Protein AF-A0A7X7N1I0-F1 (afdb_monomer_lite)

Radius of gyration: 21.37 Å; chains: 1; bounding box: 53×42×64 Å

pLDDT: mean 84.18, std 12.72, range [39.12, 98.25]

Secondary structure (DSSP, 8-state):
-HHHHHHTPPPTTPBPTTSSB--TT--HHHHHHHHHHHHHH-TT-EEEEEE----SSEEEEEEEEEEETTEEEEE--GGG--HHHHHHHHHHHHHHHT--TTSEE---S-TTTSTT---SSB-THHHHHHHHHHHHHHHHHHHHHHSSSGGGTT-EEEEEEEEE--TTS----S-EEEEEEEE-TTSSEEEEEEEEEEES-S-HHHHHHHHHHHHHHHHHHHHT-TT--SPPPPPPEEEEEEEE----HHHHHHSGGGGB---SSGGGHHHHHHHHHHHHHHHS----SSS-TTSPP-

Sequence (298 aa):
PWWLRYQNILYPGDALPIGGLAGADLAPAQCLLAVKPFYDAHPGAGIACAAENRLAGESQGLVRITVENGRALVYAPIGCQSPDLALALRQMVCQVAGLPPVEVSAPPRDTALANGLEVQSAGGTIPALAAARRAAQALAEALKEKGSLAALQGREFLGSYTCRAERGGSSFTGGFAAHCMALDDQGRVAKVAAAHDFGRLINPLYGEVRVLESVAQGLALAAGLAGATGQPAPFPETEIYPVSNQLPEALLQALPAAGVRGVGQIAALPGLGALQGAYLKRDGRLCLSLPFTGRPAP

Structure (mmCIF, N/CA/C/O backbone):
data_AF-A0A7X7N1I0-F1
#
_entry.id   AF-A0A7X7N1I0-F1
#
loop_
_atom_site.group_PDB
_atom_site.id
_atom_site.type_symbol
_atom_site.label_atom_id
_atom_site.label_alt_id
_atom_site.label_comp_id
_atom_site.label_asym_id
_atom_site.label_entity_id
_atom_site.label_seq_id
_atom_site.pdbx_PDB_ins_code
_atom_site.Cartn_x
_atom_site.Cartn_y
_atom_site.Cartn_z
_atom_site.occupancy
_atom_site.B_iso_or_equiv
_atom_site.auth_seq_id
_atom_site.auth_comp_id
_atom_site.auth_asym_id
_atom_site.auth_atom_id
_atom_site.pdbx_PDB_model_num
ATOM 1 N N . PRO A 1 1 ? -20.859 5.805 14.680 1.00 90.94 1 PRO A N 1
ATOM 2 C CA . PRO A 1 1 ? -19.396 5.998 14.465 1.00 90.94 1 PRO A CA 1
ATOM 3 C C . PRO A 1 1 ? -18.954 5.907 12.997 1.00 90.94 1 PRO A C 1
ATOM 5 O O . PRO A 1 1 ? -18.239 6.798 12.547 1.00 90.94 1 PRO A O 1
ATOM 8 N N . TRP A 1 2 ? -19.389 4.870 12.265 1.00 95.50 2 TRP A N 1
ATOM 9 C CA . TRP A 1 2 ? -19.124 4.735 10.825 1.00 95.50 2 TRP A CA 1
ATOM 10 C C . TRP A 1 2 ? -19.706 5.901 10.015 1.00 95.50 2 TRP A C 1
ATOM 12 O O . TRP A 1 2 ? -18.961 6.610 9.350 1.00 95.50 2 TRP A O 1
ATOM 22 N N . TRP A 1 3 ? -21.009 6.176 10.172 1.00 94.44 3 TRP A N 1
ATOM 23 C CA . TRP A 1 3 ? -21.708 7.245 9.440 1.00 94.44 3 TRP A CA 1
ATOM 24 C C . TRP A 1 3 ? -21.035 8.612 9.582 1.00 94.44 3 TRP A C 1
ATOM 26 O O . TRP A 1 3 ? -20.833 9.302 8.593 1.00 94.44 3 TRP A O 1
ATOM 36 N N . LEU A 1 4 ? -20.605 8.967 10.798 1.00 95.19 4 LEU A N 1
ATOM 37 C CA . LEU A 1 4 ? -19.903 10.226 11.048 1.00 95.19 4 LEU A CA 1
ATOM 38 C C . LEU A 1 4 ? -18.607 10.336 10.230 1.00 95.19 4 LEU A C 1
ATOM 40 O O . LEU A 1 4 ? -18.321 11.398 9.697 1.00 95.19 4 LEU A O 1
ATOM 44 N N . ARG A 1 5 ? -17.840 9.245 10.103 1.00 94.38 5 ARG A N 1
ATOM 45 C CA . ARG A 1 5 ? -16.622 9.221 9.275 1.00 94.38 5 ARG A CA 1
ATOM 46 C C . ARG A 1 5 ? -16.973 9.344 7.799 1.00 94.38 5 ARG A C 1
ATOM 48 O O . ARG A 1 5 ? -16.349 10.132 7.109 1.00 94.38 5 ARG A O 1
ATOM 55 N N . TYR A 1 6 ? -18.000 8.622 7.351 1.00 94.06 6 TYR A N 1
ATOM 56 C CA . TYR A 1 6 ? -18.454 8.650 5.960 1.00 94.06 6 TYR A CA 1
ATOM 57 C C . TYR A 1 6 ? -18.951 10.036 5.524 1.00 94.06 6 TYR A C 1
ATOM 59 O O . TYR A 1 6 ? -18.678 10.467 4.414 1.00 94.06 6 TYR A O 1
ATOM 67 N N . GLN A 1 7 ? -19.631 10.764 6.411 1.00 93.31 7 GLN A N 1
ATOM 68 C CA . GLN A 1 7 ? -20.082 12.134 6.145 1.00 93.31 7 GLN A CA 1
ATOM 69 C C . GLN A 1 7 ? -18.944 13.163 6.087 1.00 93.31 7 GLN A C 1
ATOM 71 O O . GLN A 1 7 ? -19.137 14.233 5.526 1.00 93.31 7 GLN A O 1
ATOM 76 N N . ASN A 1 8 ? -17.779 12.852 6.662 1.00 91.12 8 ASN A N 1
ATOM 77 C CA . ASN A 1 8 ? -16.638 13.767 6.781 1.00 91.12 8 ASN A CA 1
ATOM 78 C C . ASN A 1 8 ? -15.407 13.269 6.002 1.00 91.12 8 ASN A C 1
ATOM 80 O O . ASN A 1 8 ? -14.273 13.574 6.371 1.00 91.12 8 ASN A O 1
ATOM 84 N N . ILE A 1 9 ? -15.604 12.449 4.967 1.00 88.00 9 ILE A N 1
ATOM 85 C CA . ILE A 1 9 ? -14.502 12.046 4.090 1.00 88.00 9 ILE A CA 1
ATOM 86 C C . ILE A 1 9 ? -14.030 13.209 3.219 1.00 88.00 9 ILE A C 1
ATOM 88 O O . ILE A 1 9 ? -14.788 14.132 2.940 1.00 88.00 9 ILE A O 1
ATOM 92 N N . LEU A 1 10 ? -12.790 13.096 2.744 1.00 83.00 10 LEU A N 1
ATOM 93 C CA . LEU A 1 10 ? -12.259 13.949 1.687 1.00 83.00 10 LEU A CA 1
ATOM 94 C C . LEU A 1 10 ? -12.867 13.547 0.337 1.00 83.00 10 LEU A C 1
ATOM 96 O O . LEU A 1 10 ? -12.817 12.373 -0.043 1.00 83.00 10 LEU A O 1
ATOM 100 N N . TYR A 1 11 ? -13.378 14.528 -0.394 1.00 83.38 11 TYR A N 1
ATOM 101 C CA . TYR A 1 11 ? -13.784 14.425 -1.789 1.00 83.38 11 TYR A CA 1
ATOM 102 C C . TYR A 1 11 ? -12.732 15.049 -2.711 1.00 83.38 11 TYR A C 1
ATOM 104 O O . TYR A 1 11 ? -11.965 15.917 -2.289 1.00 83.38 11 TYR A O 1
ATOM 112 N N . PRO A 1 12 ? -12.674 14.635 -3.988 1.00 81.31 12 PRO A N 1
ATOM 113 C CA . PRO A 1 12 ? -11.808 15.278 -4.967 1.00 81.31 12 PRO A CA 1
ATOM 114 C C . PRO A 1 12 ? -12.047 16.792 -5.019 1.00 81.31 12 PRO A C 1
ATOM 116 O O . PRO A 1 12 ? -13.182 17.239 -5.167 1.00 81.31 12 PRO A O 1
ATOM 119 N N . GLY A 1 13 ? -10.972 17.572 -4.919 1.00 79.50 13 GLY A N 1
ATOM 120 C CA . GLY A 1 13 ? -11.025 19.034 -4.861 1.00 79.50 13 GLY A CA 1
ATOM 121 C C . GLY A 1 13 ? -11.111 19.623 -3.450 1.00 79.50 13 GLY A C 1
ATOM 122 O O . GLY A 1 13 ? -10.952 20.834 -3.315 1.00 79.50 13 GLY A O 1
ATOM 123 N N . ASP A 1 14 ? -11.289 18.811 -2.404 1.00 84.31 14 ASP A N 1
ATOM 124 C CA . ASP A 1 14 ? -11.270 19.309 -1.026 1.00 84.31 14 ASP A CA 1
ATOM 125 C C . ASP A 1 14 ? -9.879 19.810 -0.630 1.00 84.31 14 ASP A C 1
ATOM 127 O O . ASP A 1 14 ? -8.854 19.207 -0.962 1.00 84.31 14 ASP A O 1
ATOM 131 N N . ALA A 1 15 ? -9.839 20.911 0.122 1.00 80.62 15 ALA A N 1
ATOM 132 C CA . ALA A 1 15 ? -8.596 21.472 0.634 1.00 80.62 15 ALA A CA 1
ATOM 133 C C . ALA A 1 15 ? -7.992 20.576 1.724 1.00 80.62 15 ALA A C 1
ATOM 135 O O . ALA A 1 15 ? -8.664 20.177 2.677 1.00 80.62 15 ALA A O 1
ATOM 136 N N . LEU A 1 16 ? -6.693 20.298 1.614 1.00 75.75 16 LEU A N 1
ATOM 137 C CA . LEU A 1 16 ? -5.973 19.509 2.611 1.00 75.75 16 LEU A CA 1
ATOM 138 C C . LEU A 1 16 ? -5.448 20.402 3.753 1.00 75.75 16 LEU A C 1
ATOM 140 O O . LEU A 1 16 ? -5.043 21.540 3.498 1.00 75.75 16 LEU A O 1
ATOM 144 N N . PRO A 1 17 ? -5.342 19.887 4.997 1.00 70.12 17 PRO A N 1
ATOM 145 C CA . PRO A 1 17 ? -4.885 20.667 6.158 1.00 70.12 17 PRO A CA 1
ATOM 146 C C . PRO A 1 17 ? -3.489 21.295 6.029 1.00 70.12 17 PRO A C 1
ATOM 148 O O . PRO A 1 17 ? -3.171 22.235 6.749 1.00 70.12 17 PRO A O 1
ATOM 151 N N . ILE A 1 18 ? -2.647 20.778 5.130 1.00 63.50 18 ILE A N 1
ATOM 152 C CA . ILE A 1 18 ? -1.275 21.259 4.895 1.00 63.50 18 ILE A CA 1
ATOM 153 C C . ILE A 1 18 ? -1.129 22.047 3.581 1.00 63.50 18 ILE A C 1
ATOM 155 O O . ILE A 1 18 ? -0.013 22.358 3.167 1.00 63.50 18 ILE A O 1
ATOM 159 N N . GLY A 1 19 ? -2.248 22.361 2.921 1.00 66.31 19 GLY A N 1
ATOM 160 C CA . GLY A 1 19 ? -2.288 22.925 1.574 1.00 66.31 19 GLY A CA 1
ATOM 161 C C . GLY A 1 19 ? -2.389 21.862 0.475 1.00 66.31 19 GLY A C 1
ATOM 162 O O . GLY A 1 19 ? -2.130 20.681 0.699 1.00 66.31 19 GLY A O 1
ATOM 163 N N . GLY A 1 20 ? -2.790 22.300 -0.721 1.00 72.56 20 GLY A N 1
ATOM 164 C CA . GLY A 1 20 ? -3.112 21.413 -1.842 1.00 72.56 20 GLY A CA 1
ATOM 165 C C . GLY A 1 20 ? -4.559 20.915 -1.813 1.00 72.56 20 GLY A C 1
ATOM 166 O O . GLY A 1 20 ? -5.318 21.226 -0.892 1.00 72.56 20 GLY A O 1
ATOM 167 N N . LEU A 1 21 ? -4.933 20.159 -2.846 1.00 76.75 21 LEU A N 1
ATOM 168 C CA . LEU A 1 21 ? -6.277 19.603 -3.018 1.00 76.75 21 LEU A CA 1
ATOM 169 C C . LEU A 1 21 ? -6.241 18.071 -3.032 1.00 76.75 21 LEU A C 1
ATOM 171 O O . LEU A 1 21 ? -5.283 17.461 -3.517 1.00 76.75 21 LEU A O 1
ATOM 175 N N . ALA A 1 22 ? -7.299 17.451 -2.524 1.00 78.06 22 ALA A N 1
ATOM 176 C CA . ALA A 1 22 ? -7.550 16.025 -2.653 1.00 78.06 22 ALA A CA 1
ATOM 177 C C . ALA A 1 22 ? -7.693 15.641 -4.138 1.00 78.06 22 ALA A C 1
ATOM 179 O O . ALA A 1 22 ? -8.462 16.250 -4.882 1.00 78.06 22 ALA A O 1
ATOM 180 N N . GLY A 1 23 ? -6.929 14.643 -4.585 1.00 76.25 23 GLY A N 1
ATOM 181 C CA . GLY A 1 23 ? -6.974 14.160 -5.964 1.00 76.25 23 GLY A CA 1
ATOM 182 C C . GLY A 1 23 ? -8.192 13.273 -6.244 1.00 76.25 23 GLY A C 1
ATOM 183 O O . GLY A 1 23 ? -8.749 12.652 -5.340 1.00 76.25 23 GLY A O 1
ATOM 184 N N . ALA A 1 24 ? -8.597 13.186 -7.514 1.00 79.56 24 ALA A N 1
ATOM 185 C CA . ALA A 1 24 ? -9.666 12.282 -7.966 1.00 79.56 24 ALA A CA 1
ATOM 186 C C . ALA A 1 24 ? -9.282 10.793 -7.896 1.00 79.56 24 ALA A C 1
ATOM 188 O O . ALA A 1 24 ? -10.121 9.910 -8.044 1.00 79.56 24 ALA A O 1
ATOM 189 N N . ASP A 1 25 ? -8.001 10.521 -7.684 1.00 76.25 25 ASP A N 1
ATOM 190 C CA . ASP A 1 25 ? -7.395 9.208 -7.527 1.00 76.25 25 ASP A CA 1
ATOM 191 C C . ASP A 1 25 ? -7.461 8.679 -6.083 1.00 76.25 25 ASP A C 1
ATOM 193 O O . ASP A 1 25 ? -6.890 7.621 -5.811 1.00 76.25 25 ASP A O 1
ATOM 197 N N . LEU A 1 26 ? -8.104 9.406 -5.162 1.00 80.62 26 LEU A N 1
ATOM 198 C CA . LEU A 1 26 ? -8.319 9.007 -3.769 1.00 80.62 26 LEU A CA 1
ATOM 199 C C . LEU A 1 26 ? -9.611 8.224 -3.586 1.00 80.62 26 LEU A C 1
ATOM 201 O O . LEU A 1 26 ? -10.642 8.575 -4.159 1.00 80.62 26 LEU A O 1
ATOM 205 N N . ALA A 1 27 ? -9.565 7.211 -2.719 1.00 86.25 27 ALA A N 1
ATOM 206 C CA . ALA A 1 27 ? -10.701 6.327 -2.474 1.00 86.25 27 ALA A CA 1
ATOM 207 C C . ALA A 1 27 ? -11.140 6.198 -0.988 1.00 86.25 27 ALA A C 1
ATOM 209 O O . ALA A 1 27 ? -11.445 5.090 -0.531 1.00 86.25 27 ALA A O 1
ATOM 210 N N . PRO A 1 28 ? -11.213 7.287 -0.186 1.00 88.75 28 PRO A N 1
ATOM 211 C CA . PRO A 1 28 ? -11.566 7.192 1.234 1.00 88.75 28 PRO A CA 1
ATOM 212 C C . PRO A 1 28 ? -13.004 6.706 1.464 1.00 88.75 28 PRO A C 1
ATOM 214 O O . PRO A 1 28 ? -13.258 5.941 2.400 1.00 88.75 28 PRO A O 1
ATOM 217 N N . ALA A 1 29 ? -13.939 7.099 0.590 1.00 91.25 29 ALA A N 1
ATOM 218 C CA . ALA A 1 29 ? -15.323 6.626 0.623 1.00 91.25 29 ALA A CA 1
ATOM 219 C C . ALA A 1 29 ? -15.379 5.103 0.473 1.00 91.25 29 ALA A C 1
ATOM 221 O O . ALA A 1 29 ? -16.053 4.413 1.235 1.00 91.25 29 ALA A O 1
ATOM 222 N N . GLN A 1 30 ? -14.633 4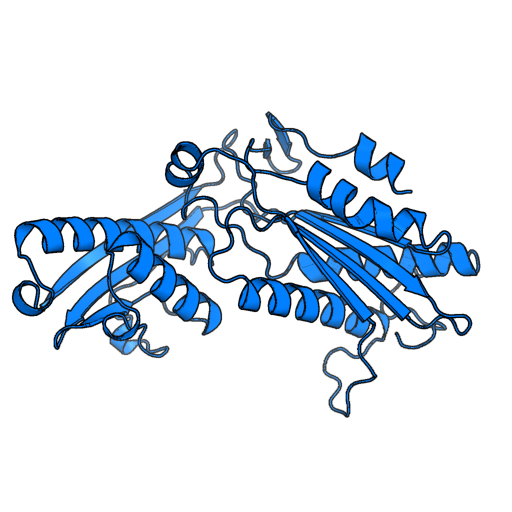.584 -0.502 1.00 92.25 30 GLN A N 1
ATOM 223 C CA . GLN A 1 30 ? -14.587 3.176 -0.863 1.00 92.25 30 GLN A CA 1
ATOM 224 C C . GLN A 1 30 ? -13.956 2.352 0.258 1.00 92.25 30 GLN A C 1
ATOM 226 O O . GLN A 1 30 ? -14.490 1.297 0.583 1.00 92.25 30 GLN A O 1
ATOM 231 N N . CYS A 1 31 ? -12.907 2.851 0.920 1.00 92.75 31 CYS A N 1
ATOM 232 C CA . CYS A 1 31 ? -12.356 2.196 2.111 1.00 92.75 31 CYS A CA 1
ATOM 233 C C . CYS A 1 31 ? -13.393 2.062 3.232 1.00 92.75 31 CYS A C 1
ATOM 235 O O . CYS A 1 31 ? -13.517 0.995 3.832 1.00 92.75 31 CYS A O 1
ATOM 237 N N . LEU A 1 32 ? -14.169 3.115 3.510 1.00 95.12 32 LEU A N 1
ATOM 238 C CA . LEU A 1 32 ? -15.228 3.042 4.521 1.00 95.12 32 LEU A CA 1
ATOM 239 C C . LEU A 1 32 ? -16.369 2.111 4.099 1.00 95.12 32 LEU A C 1
ATOM 241 O O . LEU A 1 32 ? -16.871 1.363 4.937 1.00 95.12 32 LEU A O 1
ATOM 245 N N . LEU A 1 33 ? -16.775 2.135 2.829 1.00 95.94 33 LEU A N 1
ATOM 246 C CA . LEU A 1 33 ? -17.794 1.228 2.295 1.00 95.94 33 LEU A CA 1
ATOM 247 C C . LEU A 1 33 ? -17.338 -0.235 2.351 1.00 95.94 33 LEU A C 1
ATOM 249 O O . LEU A 1 33 ? -18.137 -1.088 2.721 1.00 95.94 33 LEU A O 1
ATOM 253 N N . ALA A 1 34 ? -16.064 -0.515 2.066 1.00 96.12 34 ALA A N 1
ATOM 254 C CA . ALA A 1 34 ? -15.502 -1.864 2.084 1.00 96.12 34 ALA A CA 1
ATOM 255 C C . ALA A 1 34 ? -15.561 -2.507 3.477 1.00 96.12 34 ALA A C 1
ATOM 257 O O . ALA A 1 34 ? -15.935 -3.667 3.599 1.00 96.12 34 ALA A O 1
ATOM 258 N N . VAL A 1 35 ? -15.278 -1.747 4.542 1.00 96.88 35 VAL A N 1
ATOM 259 C CA . VAL A 1 35 ? -15.376 -2.264 5.923 1.00 96.88 35 VAL A CA 1
ATOM 260 C C . VAL A 1 35 ? -16.794 -2.214 6.501 1.00 96.88 35 VAL A C 1
ATOM 262 O O . VAL A 1 35 ? -17.020 -2.690 7.614 1.00 96.88 35 VAL A O 1
ATOM 265 N N . LYS A 1 36 ? -17.763 -1.621 5.790 1.00 97.19 36 LYS A N 1
ATOM 266 C CA . LYS A 1 36 ? -19.125 -1.439 6.305 1.00 97.19 36 LYS A CA 1
ATOM 267 C C . LYS A 1 36 ? -19.842 -2.770 6.584 1.00 97.19 36 LYS A C 1
ATOM 269 O O . LYS A 1 36 ? -20.395 -2.874 7.676 1.00 97.19 36 LYS A O 1
ATOM 274 N N . PRO A 1 37 ? -19.813 -3.789 5.698 1.00 98.00 37 PRO A N 1
ATOM 275 C CA . PRO A 1 37 ? -20.449 -5.076 5.982 1.00 98.00 37 PRO A CA 1
ATOM 276 C C . PRO A 1 37 ? -19.908 -5.724 7.259 1.00 98.00 37 PRO A C 1
ATOM 278 O O . PRO A 1 37 ? -20.684 -6.169 8.101 1.00 98.00 37 PRO A O 1
ATOM 281 N N . PHE A 1 38 ? -18.586 -5.684 7.455 1.00 97.94 38 PHE A N 1
ATOM 282 C CA . PHE A 1 38 ? -17.959 -6.155 8.687 1.00 97.94 38 PHE A CA 1
ATOM 283 C C . PHE A 1 38 ? -18.447 -5.367 9.909 1.00 97.94 38 PHE A C 1
ATOM 285 O O . PHE A 1 38 ? -18.795 -5.960 10.929 1.00 97.94 38 PHE A O 1
ATOM 292 N N . TYR A 1 39 ? -18.492 -4.034 9.818 1.00 97.50 39 TYR A N 1
ATOM 293 C CA . TYR A 1 39 ? -18.948 -3.175 10.913 1.00 97.50 39 TYR A CA 1
ATOM 294 C C . TYR A 1 39 ? -20.415 -3.427 11.290 1.00 97.50 39 TYR A C 1
ATOM 296 O O . TYR A 1 39 ? -20.742 -3.469 12.475 1.00 97.50 39 TYR A O 1
ATOM 304 N N . ASP A 1 40 ? -21.290 -3.607 10.298 1.00 97.12 40 ASP A N 1
ATOM 305 C CA . ASP A 1 40 ? -22.713 -3.885 10.510 1.00 97.12 40 ASP A CA 1
ATOM 306 C C . ASP A 1 40 ? -22.927 -5.274 11.141 1.00 97.12 40 ASP A C 1
ATOM 308 O O . ASP A 1 40 ? -23.775 -5.426 12.021 1.00 97.12 40 ASP A O 1
ATOM 312 N N . ALA A 1 41 ? -22.131 -6.272 10.738 1.00 97.44 41 ALA A N 1
ATOM 313 C CA . ALA A 1 41 ? -22.185 -7.631 11.278 1.00 97.44 41 ALA A CA 1
ATOM 314 C C . ALA A 1 41 ? -21.665 -7.740 12.725 1.00 97.44 41 ALA A C 1
ATOM 316 O O . ALA A 1 41 ? -21.989 -8.701 13.423 1.00 97.44 41 ALA A O 1
ATOM 317 N N . HIS A 1 42 ? -20.895 -6.755 13.200 1.00 96.75 42 HIS A N 1
ATOM 318 C CA . HIS A 1 42 ? -20.292 -6.752 14.534 1.00 96.75 42 HIS A CA 1
ATOM 319 C C . HIS A 1 42 ? -20.658 -5.466 15.304 1.00 96.75 42 HIS A C 1
ATOM 321 O O . HIS A 1 42 ? -19.850 -4.538 15.377 1.00 96.75 42 HIS A O 1
ATOM 327 N N . PRO A 1 43 ? -21.836 -5.386 15.959 1.00 91.31 43 PRO A N 1
ATOM 328 C CA . PRO A 1 43 ? -22.305 -4.167 16.637 1.00 91.31 43 PRO A CA 1
ATOM 329 C C . PRO A 1 43 ? -21.341 -3.601 17.697 1.00 91.31 43 PRO A C 1
ATOM 331 O O . PRO A 1 43 ? -21.249 -2.380 17.882 1.00 91.31 43 PRO A O 1
ATOM 334 N N . GLY A 1 44 ? -20.577 -4.476 18.362 1.00 94.62 44 GLY A N 1
ATOM 335 C CA . GLY A 1 44 ? -19.538 -4.116 19.333 1.00 94.62 44 GLY A CA 1
ATOM 336 C C . GLY A 1 44 ? -18.224 -3.620 18.717 1.00 94.62 44 GLY A C 1
ATOM 337 O O . GLY A 1 44 ? -17.382 -3.094 19.441 1.00 94.62 44 GLY A O 1
ATOM 338 N N . ALA A 1 45 ? -18.041 -3.731 17.398 1.00 97.38 45 ALA A N 1
ATOM 339 C CA . ALA A 1 45 ? -16.786 -3.382 16.748 1.00 97.38 45 ALA A CA 1
ATOM 340 C C . ALA A 1 45 ? -16.493 -1.879 16.814 1.00 97.38 45 ALA A C 1
ATOM 342 O O . ALA A 1 45 ? -17.373 -1.024 16.631 1.00 97.38 45 ALA A O 1
ATOM 343 N N . GLY A 1 46 ? -15.231 -1.543 17.049 1.00 97.19 46 GLY A N 1
ATOM 344 C CA . GLY A 1 46 ? -14.727 -0.189 16.879 1.00 97.19 46 GLY A CA 1
ATOM 345 C C . GLY A 1 46 ? -14.315 0.067 15.435 1.00 97.19 46 GLY A C 1
ATOM 346 O O . GLY A 1 46 ? -14.111 -0.866 14.666 1.00 97.19 46 GLY A O 1
ATOM 347 N N . ILE A 1 47 ? -14.218 1.343 15.064 1.00 97.38 47 ILE A N 1
ATOM 348 C CA . ILE A 1 47 ? -13.801 1.776 13.727 1.00 97.38 47 ILE A CA 1
ATOM 349 C C . ILE A 1 47 ? -12.914 3.010 13.828 1.00 97.38 47 ILE A C 1
ATOM 351 O O . ILE A 1 47 ? -13.227 3.945 14.572 1.00 97.38 47 ILE A O 1
ATOM 355 N N . ALA A 1 48 ? -11.850 3.061 13.037 1.00 95.25 48 ALA A N 1
ATOM 356 C CA . ALA A 1 48 ? -11.068 4.272 12.824 1.00 95.25 48 ALA A CA 1
ATOM 357 C C . ALA A 1 48 ? -10.487 4.314 11.412 1.00 95.25 48 ALA A C 1
ATOM 359 O O . ALA A 1 48 ? -10.440 3.312 10.705 1.00 95.25 48 ALA A O 1
ATOM 360 N N . CYS A 1 49 ? -10.083 5.509 11.004 1.00 92.06 49 CYS A N 1
ATOM 361 C CA . CYS A 1 49 ? -9.462 5.752 9.717 1.00 92.06 49 CYS A CA 1
ATOM 362 C C . CYS A 1 49 ? -8.238 6.646 9.888 1.00 92.06 49 CYS A C 1
ATOM 364 O O . CYS A 1 49 ? -8.168 7.427 10.839 1.00 92.06 49 CYS A O 1
ATOM 366 N N . ALA A 1 50 ? -7.293 6.528 8.966 1.00 88.38 50 ALA A N 1
ATOM 367 C CA . ALA A 1 50 ? -6.098 7.351 8.916 1.00 88.38 50 ALA A CA 1
ATOM 368 C C . ALA A 1 50 ? -5.768 7.693 7.463 1.00 88.38 50 ALA A C 1
ATOM 370 O O . ALA A 1 50 ? -6.036 6.913 6.550 1.00 88.38 50 ALA A O 1
ATOM 371 N N . ALA A 1 51 ? -5.184 8.867 7.267 1.00 81.19 51 ALA A N 1
ATOM 372 C CA . ALA A 1 51 ? -4.796 9.389 5.969 1.00 81.19 51 ALA A CA 1
ATOM 373 C C . ALA A 1 51 ? -3.320 9.781 6.036 1.00 81.19 51 ALA A C 1
ATOM 375 O O . ALA A 1 51 ? -2.938 10.572 6.903 1.00 81.19 51 ALA A O 1
ATOM 376 N N . GLU A 1 52 ? -2.483 9.208 5.170 1.00 75.56 52 GLU A N 1
ATOM 377 C CA . GLU A 1 52 ? -1.074 9.584 5.111 1.00 75.56 52 GLU A CA 1
ATOM 378 C C . GLU A 1 52 ? -0.952 10.846 4.292 1.00 75.56 52 GLU A C 1
ATOM 380 O O . GLU A 1 52 ? -1.479 10.957 3.189 1.00 75.56 52 GLU A O 1
ATOM 385 N N . ASN A 1 53 ? -0.234 11.809 4.836 1.00 65.62 53 ASN A N 1
ATOM 386 C CA . ASN A 1 53 ? 0.135 12.979 4.085 1.00 65.62 53 ASN A CA 1
ATOM 387 C C . ASN A 1 53 ? 1.633 13.163 4.262 1.00 65.62 53 ASN A C 1
ATOM 389 O O . ASN A 1 53 ? 2.098 13.432 5.372 1.00 65.62 53 ASN A O 1
ATOM 393 N N . ARG A 1 54 ? 2.409 12.931 3.198 1.00 58.56 54 ARG A N 1
ATOM 394 C CA . ARG A 1 54 ? 3.847 13.184 3.267 1.00 58.56 54 ARG A CA 1
ATOM 395 C C . ARG A 1 54 ? 4.066 14.691 3.297 1.00 58.56 54 ARG A C 1
ATOM 397 O O . ARG A 1 54 ? 3.627 15.410 2.406 1.00 58.56 54 ARG A O 1
ATOM 404 N N . LEU A 1 55 ? 4.711 15.119 4.379 1.00 50.28 55 LEU A N 1
ATOM 405 C CA . LEU A 1 55 ? 4.967 16.504 4.755 1.00 50.28 55 LEU A CA 1
ATOM 406 C C . LEU A 1 55 ? 5.685 17.308 3.660 1.00 50.28 55 LEU A C 1
ATOM 408 O O . LEU A 1 55 ? 6.377 16.763 2.801 1.00 50.28 55 LEU A O 1
ATOM 412 N N . ALA A 1 56 ? 5.507 18.626 3.755 1.00 51.19 56 ALA A N 1
ATOM 413 C CA . ALA A 1 56 ? 6.061 19.657 2.890 1.00 51.19 56 ALA A CA 1
ATOM 414 C C . ALA A 1 56 ? 7.558 19.473 2.587 1.00 51.19 56 ALA A C 1
ATOM 416 O O . ALA A 1 56 ? 8.369 19.237 3.480 1.00 51.19 56 ALA A O 1
ATOM 417 N N . GLY A 1 57 ? 7.917 19.648 1.317 1.00 59.81 57 GLY A N 1
ATOM 418 C CA . GLY A 1 57 ? 9.293 19.587 0.846 1.00 59.81 57 GLY A CA 1
ATOM 419 C C . GLY A 1 57 ? 9.384 19.080 -0.586 1.00 59.81 57 GLY A C 1
ATOM 420 O O . GLY A 1 57 ? 8.386 18.733 -1.222 1.00 59.81 57 GLY A O 1
ATOM 421 N N . GLU A 1 58 ? 10.607 19.049 -1.096 1.00 72.44 58 GLU A N 1
ATOM 422 C CA . GLU A 1 58 ? 10.929 18.390 -2.353 1.00 72.44 58 GLU A CA 1
ATOM 423 C C . GLU A 1 58 ? 11.372 16.950 -2.060 1.00 72.44 58 GLU A C 1
ATOM 425 O O . GLU A 1 58 ? 12.124 16.701 -1.120 1.00 72.44 58 GLU A O 1
ATOM 430 N N . SER A 1 59 ? 10.888 15.988 -2.840 1.00 76.94 59 SER A N 1
ATOM 431 C CA . SER A 1 59 ? 11.246 14.570 -2.737 1.00 76.94 59 SER A CA 1
ATOM 432 C C . SER A 1 59 ? 11.683 14.072 -4.107 1.00 76.94 59 SER A C 1
ATOM 434 O O . SER A 1 59 ? 10.889 14.081 -5.047 1.00 76.94 59 SER A O 1
ATOM 436 N N . GLN A 1 60 ? 12.930 13.632 -4.230 1.00 82.62 60 GLN A N 1
ATOM 437 C CA . GLN A 1 60 ? 13.525 13.248 -5.506 1.00 82.62 60 GLN A CA 1
ATOM 438 C C . GLN A 1 60 ? 13.674 11.729 -5.605 1.00 82.62 60 GLN A C 1
ATOM 440 O O . GLN A 1 60 ? 14.095 11.058 -4.665 1.00 82.62 60 GLN A O 1
ATOM 445 N N . GLY A 1 61 ? 13.334 11.195 -6.769 1.00 87.38 61 GLY A N 1
ATOM 446 C CA . GLY A 1 61 ? 13.656 9.846 -7.197 1.00 87.38 61 GLY A CA 1
ATOM 447 C C . GLY A 1 61 ? 14.649 9.905 -8.3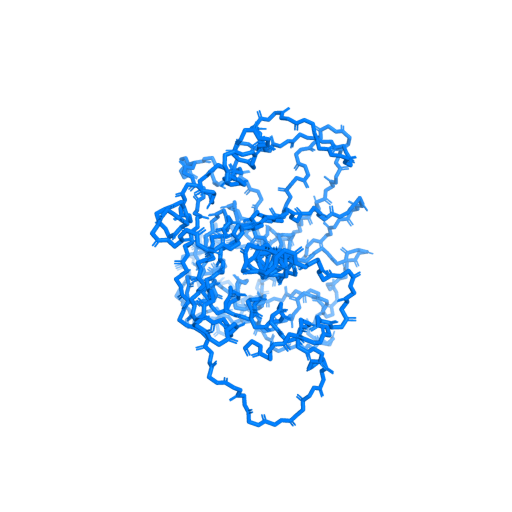43 1.00 87.38 61 GLY A C 1
ATOM 448 O O . GLY A 1 61 ? 14.531 10.742 -9.239 1.00 87.38 61 GLY A O 1
ATOM 449 N N . LEU A 1 62 ? 15.611 8.994 -8.321 1.00 90.75 62 LEU A N 1
ATOM 450 C CA . LEU A 1 62 ? 16.608 8.829 -9.365 1.00 90.75 62 LEU A CA 1
ATOM 451 C C . LEU A 1 62 ? 16.806 7.331 -9.574 1.00 90.75 62 LEU A C 1
ATOM 453 O O . LEU A 1 62 ? 16.959 6.591 -8.606 1.00 90.75 62 LEU A O 1
ATOM 457 N N . VAL A 1 63 ? 16.742 6.873 -10.818 1.00 93.19 63 VAL A N 1
ATOM 458 C CA . VAL A 1 63 ? 16.918 5.464 -11.171 1.00 93.19 63 VAL A CA 1
ATOM 459 C C . VAL A 1 63 ? 17.725 5.385 -12.450 1.00 93.19 63 VAL A C 1
ATOM 461 O O . VAL A 1 63 ? 17.403 6.052 -13.432 1.00 93.19 63 VAL A O 1
ATOM 464 N N . ARG A 1 64 ? 18.756 4.549 -12.444 1.00 94.12 64 ARG A N 1
ATOM 465 C CA . ARG A 1 64 ? 19.552 4.216 -13.625 1.00 94.12 64 ARG A CA 1
ATOM 466 C C . ARG A 1 64 ? 19.321 2.759 -13.972 1.00 94.12 64 ARG A C 1
ATOM 468 O O . ARG A 1 64 ? 19.370 1.903 -13.094 1.00 94.12 64 ARG A O 1
ATOM 475 N N . ILE A 1 65 ? 19.070 2.487 -15.244 1.00 96.56 65 ILE A N 1
ATOM 476 C CA . ILE A 1 65 ? 19.026 1.132 -15.782 1.00 96.56 65 ILE A CA 1
ATOM 477 C C . ILE A 1 65 ? 20.228 0.956 -16.697 1.00 96.56 65 ILE A C 1
ATOM 479 O O . ILE A 1 65 ? 20.348 1.690 -17.675 1.00 96.56 65 ILE A O 1
ATOM 483 N N . THR A 1 66 ? 21.084 -0.014 -16.401 1.00 95.81 66 THR A N 1
ATOM 484 C CA . THR A 1 66 ? 22.221 -0.370 -17.260 1.00 95.81 66 THR A CA 1
ATOM 485 C C . THR A 1 66 ? 21.987 -1.748 -17.848 1.00 95.81 66 THR A C 1
ATOM 487 O O . THR A 1 66 ? 21.556 -2.660 -17.141 1.00 95.81 66 THR A O 1
ATOM 490 N N . VAL A 1 67 ? 22.234 -1.904 -19.146 1.00 97.06 67 VAL A N 1
ATOM 491 C CA . VAL A 1 67 ? 22.100 -3.204 -19.805 1.00 97.06 67 VAL A CA 1
ATOM 492 C C . VAL A 1 67 ? 23.440 -3.930 -19.784 1.00 97.06 67 VAL A C 1
ATOM 494 O O . VAL A 1 67 ? 24.389 -3.509 -20.440 1.00 97.06 67 VAL A O 1
ATOM 497 N N . GLU A 1 68 ? 23.516 -5.032 -19.045 1.00 94.56 68 GLU A N 1
ATOM 498 C CA . GLU A 1 68 ? 24.727 -5.835 -18.889 1.00 94.56 68 GLU A CA 1
ATOM 499 C C . GLU A 1 68 ? 24.415 -7.327 -18.970 1.00 94.56 68 GLU A C 1
ATOM 501 O O . GLU A 1 68 ? 23.513 -7.822 -18.296 1.00 94.56 68 GLU A O 1
ATOM 506 N N . ASN A 1 69 ? 25.188 -8.066 -19.769 1.00 91.38 69 ASN A N 1
ATOM 507 C CA . ASN A 1 69 ? 25.103 -9.523 -19.891 1.00 91.38 69 ASN A CA 1
ATOM 508 C C . ASN A 1 69 ? 23.677 -9.998 -20.217 1.00 91.38 69 ASN A C 1
ATOM 510 O O . ASN A 1 69 ? 23.183 -10.974 -19.651 1.00 91.38 69 ASN A O 1
ATOM 514 N N . GLY A 1 70 ? 22.998 -9.266 -21.107 1.00 90.25 70 GLY A N 1
ATOM 515 C CA . GLY A 1 70 ? 21.617 -9.556 -21.500 1.00 90.25 70 GLY A CA 1
ATOM 516 C C . GLY A 1 70 ? 20.576 -9.271 -20.413 1.00 90.25 70 GLY A C 1
ATOM 517 O O . GLY A 1 70 ? 19.468 -9.792 -20.496 1.00 90.25 70 GLY A O 1
ATOM 518 N N . ARG A 1 71 ? 20.910 -8.469 -19.393 1.00 95.69 71 ARG A N 1
ATOM 519 C CA . ARG A 1 71 ? 19.996 -8.079 -18.314 1.00 95.69 71 ARG A CA 1
ATOM 520 C C . ARG A 1 71 ? 19.928 -6.570 -18.144 1.00 95.69 71 ARG A C 1
ATOM 522 O O . ARG A 1 71 ? 20.923 -5.876 -18.304 1.00 95.69 71 ARG A O 1
ATOM 529 N N . ALA A 1 72 ? 18.764 -6.076 -17.748 1.00 97.31 72 ALA A N 1
ATOM 530 C CA . ALA A 1 72 ? 18.560 -4.720 -17.266 1.00 97.31 72 ALA A CA 1
ATOM 531 C C . ALA A 1 72 ? 18.808 -4.667 -15.748 1.00 97.31 72 ALA A C 1
ATOM 533 O O . ALA A 1 72 ? 18.028 -5.202 -14.953 1.00 97.31 72 ALA A O 1
ATOM 534 N N . LEU A 1 73 ? 19.902 -4.026 -15.343 1.00 95.25 73 LEU A N 1
ATOM 535 C CA . LEU A 1 73 ? 20.277 -3.813 -13.948 1.00 95.25 73 LEU A CA 1
ATOM 536 C C . LEU A 1 73 ? 19.724 -2.472 -13.463 1.00 95.25 73 LEU A C 1
ATOM 538 O O . LEU A 1 73 ? 20.051 -1.428 -14.020 1.00 95.25 73 LEU A O 1
ATOM 542 N N . VAL A 1 74 ? 18.874 -2.503 -12.438 1.00 94.38 74 VAL A N 1
ATOM 543 C CA . VAL A 1 74 ? 18.148 -1.342 -11.911 1.00 94.38 74 VAL A CA 1
ATOM 544 C C . VAL A 1 74 ? 18.842 -0.819 -10.659 1.00 94.38 74 VAL A C 1
ATOM 546 O O . VAL A 1 74 ? 18.782 -1.439 -9.598 1.00 94.38 74 VAL A O 1
ATOM 549 N N . TYR A 1 75 ? 19.459 0.350 -10.776 1.00 91.25 75 TYR A N 1
ATOM 550 C CA . TYR A 1 75 ? 20.151 1.046 -9.699 1.00 91.25 75 TYR A CA 1
ATOM 551 C C . TYR A 1 75 ? 19.322 2.234 -9.202 1.00 91.25 75 TYR A C 1
ATOM 553 O O . TYR A 1 75 ? 18.771 3.001 -9.990 1.00 91.25 75 TYR A O 1
ATOM 561 N N . ALA A 1 76 ? 19.274 2.413 -7.886 1.00 87.88 76 ALA A N 1
ATOM 562 C CA . ALA A 1 76 ? 18.646 3.552 -7.213 1.00 87.88 76 ALA A CA 1
ATOM 563 C C . ALA A 1 76 ? 19.557 4.062 -6.079 1.00 87.88 76 ALA A C 1
ATOM 565 O O . ALA A 1 76 ? 20.391 3.286 -5.609 1.00 87.88 76 ALA A O 1
ATOM 566 N N . PRO A 1 77 ? 19.408 5.314 -5.601 1.00 84.50 77 PRO A N 1
ATOM 567 C CA . PRO A 1 77 ? 20.126 5.825 -4.435 1.00 84.50 77 PRO A CA 1
ATOM 568 C C . PRO A 1 77 ? 19.982 4.911 -3.216 1.00 84.50 77 PRO A C 1
ATOM 570 O O . PRO A 1 77 ? 18.929 4.304 -3.015 1.00 84.50 77 PRO A O 1
ATOM 573 N N . ILE A 1 78 ? 20.999 4.868 -2.351 1.00 73.69 78 ILE A N 1
ATOM 574 C CA . ILE A 1 78 ? 21.054 3.930 -1.214 1.00 73.69 78 ILE A CA 1
ATOM 575 C C . ILE A 1 78 ? 19.841 4.022 -0.271 1.00 73.69 78 ILE A C 1
ATOM 577 O O . ILE A 1 78 ? 19.342 3.005 0.216 1.00 73.69 78 ILE A O 1
ATOM 581 N N . GLY A 1 79 ? 19.301 5.230 -0.077 1.00 68.69 79 GLY A N 1
ATOM 582 C CA . GLY A 1 79 ? 18.088 5.470 0.716 1.00 68.69 79 GLY A CA 1
ATOM 583 C C . GLY A 1 79 ? 16.808 4.871 0.116 1.00 68.69 79 GLY A C 1
ATOM 584 O O . GLY A 1 79 ? 15.800 4.764 0.807 1.00 68.69 79 GLY A O 1
ATOM 585 N N . CYS A 1 80 ? 16.848 4.447 -1.149 1.00 68.00 80 CYS A N 1
ATOM 586 C CA . CYS A 1 80 ? 15.740 3.861 -1.906 1.00 68.00 80 CYS A CA 1
ATOM 587 C C . CYS A 1 80 ? 15.945 2.361 -2.210 1.00 68.00 80 CYS A C 1
ATOM 589 O O . CYS A 1 80 ? 15.232 1.796 -3.034 1.00 68.00 80 CYS A O 1
ATOM 591 N N . GLN A 1 81 ? 16.902 1.698 -1.555 1.00 67.94 81 GLN A N 1
ATOM 592 C CA . GLN A 1 81 ? 17.219 0.279 -1.770 1.00 67.94 81 GLN A CA 1
ATOM 593 C C . GLN A 1 81 ? 16.733 -0.595 -0.601 1.00 67.94 81 GLN A C 1
ATOM 595 O O . GLN A 1 81 ? 17.494 -1.396 -0.053 1.00 67.94 81 GLN A O 1
ATOM 600 N N . SER A 1 82 ? 15.501 -0.402 -0.108 1.00 76.44 82 SER A N 1
ATOM 601 C CA . SER A 1 82 ? 14.878 -1.438 0.734 1.00 76.44 82 SER A CA 1
ATOM 602 C C . SER A 1 82 ? 14.543 -2.657 -0.139 1.00 76.44 82 SER A C 1
ATOM 604 O O . SER A 1 82 ? 14.259 -2.467 -1.325 1.00 76.44 82 SER A O 1
ATOM 606 N N . PRO A 1 83 ? 14.562 -3.891 0.401 1.00 77.25 83 PRO A N 1
ATOM 607 C CA . PRO A 1 83 ? 14.213 -5.088 -0.373 1.00 77.25 83 PRO A CA 1
ATOM 608 C C . PRO A 1 83 ? 12.866 -4.952 -1.097 1.00 77.25 83 PRO A C 1
ATOM 610 O O . PRO A 1 83 ? 12.744 -5.273 -2.279 1.00 77.25 83 PRO A O 1
ATOM 613 N N . ASP A 1 84 ? 11.889 -4.364 -0.413 1.00 78.81 84 ASP A N 1
ATOM 614 C CA . ASP A 1 84 ? 10.547 -4.134 -0.938 1.00 78.81 84 ASP A CA 1
ATOM 615 C C . ASP A 1 84 ? 10.518 -3.155 -2.114 1.00 78.81 84 ASP A C 1
ATOM 617 O O . ASP A 1 84 ? 9.860 -3.390 -3.130 1.00 78.81 84 ASP A O 1
ATOM 621 N N . LEU A 1 85 ? 11.249 -2.043 -1.992 1.00 81.94 85 LEU A N 1
ATOM 622 C CA . LEU A 1 85 ? 11.322 -1.046 -3.052 1.00 81.94 85 LEU A CA 1
ATOM 623 C C . LEU A 1 85 ? 12.118 -1.586 -4.241 1.00 81.94 85 LEU A C 1
ATOM 625 O O . LEU A 1 85 ? 11.714 -1.365 -5.376 1.00 81.94 85 LEU A O 1
ATOM 629 N N . ALA A 1 86 ? 13.179 -2.363 -4.009 1.00 86.56 86 ALA A N 1
ATOM 630 C CA . ALA A 1 86 ? 13.922 -3.040 -5.070 1.00 86.56 86 ALA A CA 1
ATOM 631 C C . ALA A 1 86 ? 13.023 -3.991 -5.882 1.00 86.56 86 ALA A C 1
ATOM 633 O O . ALA A 1 86 ? 13.070 -3.990 -7.116 1.00 86.56 86 ALA A O 1
ATOM 634 N N . LEU A 1 87 ? 12.147 -4.747 -5.209 1.00 87.94 87 LEU A N 1
ATOM 635 C CA . LEU A 1 87 ? 11.160 -5.594 -5.879 1.00 87.94 87 LEU A CA 1
ATOM 636 C C . LEU A 1 87 ? 10.168 -4.763 -6.707 1.00 87.94 87 LEU A C 1
ATOM 638 O O . LEU A 1 87 ? 9.943 -5.079 -7.877 1.00 87.94 87 LEU A O 1
ATOM 642 N N . ALA A 1 88 ? 9.620 -3.690 -6.132 1.00 88.38 88 ALA A N 1
ATOM 643 C CA . ALA A 1 88 ? 8.669 -2.816 -6.818 1.00 88.38 88 ALA A CA 1
ATOM 644 C C . ALA A 1 88 ? 9.297 -2.108 -8.035 1.00 88.38 88 ALA A C 1
ATOM 646 O O . ALA A 1 88 ? 8.669 -2.018 -9.090 1.00 88.38 88 ALA A O 1
ATOM 647 N N . LEU A 1 89 ? 10.554 -1.662 -7.924 1.00 91.44 89 LEU A N 1
ATOM 648 C CA . LEU A 1 89 ? 11.330 -1.088 -9.028 1.00 91.44 89 LEU A CA 1
ATOM 649 C C . LEU A 1 89 ? 11.508 -2.107 -10.157 1.00 91.44 89 LEU A C 1
ATOM 651 O O . LEU A 1 89 ? 11.243 -1.789 -11.316 1.00 91.44 89 LEU A O 1
ATOM 655 N N . ARG A 1 90 ? 11.885 -3.349 -9.827 1.00 93.69 90 ARG A N 1
ATOM 656 C CA . ARG A 1 90 ? 12.015 -4.428 -10.816 1.00 93.69 90 ARG A CA 1
ATOM 657 C C . ARG A 1 90 ? 10.696 -4.685 -11.542 1.00 93.69 90 ARG A C 1
ATOM 659 O O . ARG A 1 90 ? 10.691 -4.774 -12.766 1.00 93.69 90 ARG A O 1
ATOM 666 N N . GLN A 1 91 ? 9.589 -4.782 -10.805 1.00 92.88 91 GLN A N 1
ATOM 667 C CA . GLN A 1 91 ? 8.257 -5.007 -11.380 1.00 92.88 91 GLN A CA 1
ATOM 668 C C . GLN A 1 91 ? 7.824 -3.849 -12.288 1.00 92.88 91 GLN A C 1
ATOM 670 O O . GLN A 1 91 ? 7.335 -4.100 -13.388 1.00 92.88 91 GLN A O 1
ATOM 675 N N . MET A 1 92 ? 8.079 -2.602 -11.877 1.00 93.06 92 MET A N 1
ATOM 676 C CA . MET A 1 92 ? 7.827 -1.414 -12.698 1.00 93.06 92 MET A CA 1
ATOM 677 C C . MET A 1 92 ? 8.610 -1.468 -14.016 1.00 93.06 92 MET A C 1
ATOM 679 O O . MET A 1 92 ? 8.037 -1.248 -15.080 1.00 93.06 92 MET A O 1
ATOM 683 N N . VAL A 1 93 ? 9.901 -1.812 -13.966 1.00 95.62 93 VAL A N 1
ATOM 684 C CA . VAL A 1 93 ? 10.737 -1.932 -15.171 1.00 95.62 93 VAL A CA 1
ATOM 685 C C . VAL A 1 93 ? 10.256 -3.069 -16.073 1.00 95.62 93 VAL A C 1
ATOM 687 O O . VAL A 1 93 ? 10.108 -2.846 -17.270 1.00 95.62 93 VAL A O 1
ATOM 690 N N . CYS A 1 94 ? 9.942 -4.248 -15.519 1.00 95.56 94 CYS A N 1
ATOM 691 C CA . CYS A 1 94 ? 9.396 -5.371 -16.294 1.00 95.5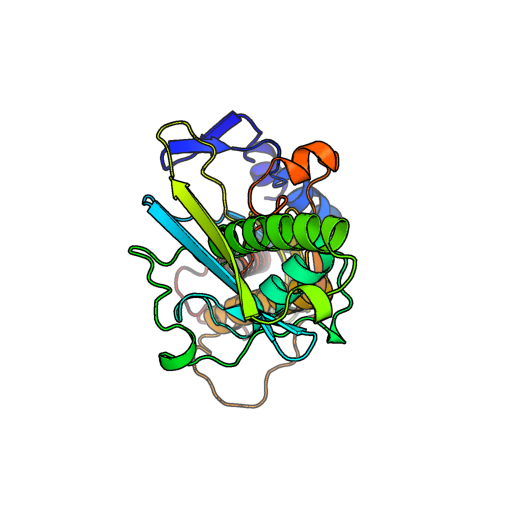6 94 CYS A CA 1
ATOM 692 C C . CYS A 1 94 ? 8.120 -4.957 -17.037 1.00 95.56 94 CYS A C 1
ATOM 694 O O . CYS A 1 94 ? 8.008 -5.156 -18.244 1.00 95.56 94 CYS A O 1
ATOM 696 N N . GLN A 1 95 ? 7.175 -4.338 -16.321 1.00 92.81 95 GLN A N 1
ATOM 697 C CA . GLN A 1 95 ? 5.883 -3.953 -16.879 1.00 92.81 95 GLN A CA 1
ATOM 698 C C . GLN A 1 95 ? 6.020 -2.889 -17.975 1.00 92.81 95 GLN A C 1
ATOM 700 O O . GLN A 1 95 ? 5.369 -2.987 -19.010 1.00 92.81 95 GLN A O 1
ATOM 705 N N . VAL A 1 96 ? 6.845 -1.867 -17.746 1.00 94.56 96 VAL A N 1
ATOM 706 C CA . VAL A 1 96 ? 6.964 -0.720 -18.657 1.00 94.56 96 VAL A CA 1
ATOM 707 C C . VAL A 1 96 ? 7.827 -1.048 -19.875 1.00 94.56 96 VAL A C 1
ATOM 709 O O . VAL A 1 96 ? 7.488 -0.631 -20.980 1.00 94.56 96 VAL A O 1
ATOM 712 N N . ALA A 1 97 ? 8.921 -1.793 -19.692 1.00 96.12 97 ALA A N 1
ATOM 713 C CA . ALA A 1 97 ? 9.815 -2.181 -20.783 1.00 96.12 97 ALA A CA 1
ATOM 714 C C . ALA A 1 97 ? 9.371 -3.457 -21.519 1.00 96.12 97 ALA A C 1
ATOM 716 O O . ALA A 1 97 ? 9.947 -3.786 -22.552 1.00 96.12 97 ALA A O 1
ATOM 717 N N . GLY A 1 98 ? 8.365 -4.175 -21.005 1.00 95.38 98 GLY A N 1
ATOM 718 C CA . GLY A 1 98 ? 7.907 -5.444 -21.574 1.00 95.38 98 GLY A CA 1
ATOM 719 C C . GLY A 1 98 ? 8.917 -6.584 -21.412 1.00 95.38 98 GLY A C 1
ATOM 720 O O . GLY A 1 98 ? 8.924 -7.510 -22.217 1.00 95.38 98 GLY A O 1
ATOM 721 N N . LEU A 1 99 ? 9.782 -6.508 -20.396 1.00 96.25 99 LEU A N 1
ATOM 722 C CA . LEU A 1 99 ? 10.835 -7.492 -20.147 1.00 96.25 99 LEU A CA 1
ATOM 723 C C . LEU A 1 99 ? 10.362 -8.585 -19.177 1.00 96.25 99 LEU A C 1
ATOM 725 O O . LEU A 1 99 ? 9.675 -8.282 -18.195 1.00 96.25 99 LEU A O 1
ATOM 729 N N . PRO A 1 100 ? 10.758 -9.852 -19.387 1.00 95.69 100 PRO A N 1
ATOM 730 C CA . PRO A 1 100 ? 10.472 -10.919 -18.444 1.00 95.69 100 PRO A CA 1
ATOM 731 C C . PRO A 1 100 ? 11.278 -10.736 -17.139 1.00 95.69 100 PRO A C 1
ATOM 733 O O . PRO A 1 100 ? 12.412 -10.252 -17.165 1.00 95.69 100 PRO A O 1
ATOM 736 N N . PRO A 1 101 ? 10.768 -11.196 -15.978 1.00 94.44 101 PRO A N 1
ATOM 737 C CA . PRO A 1 101 ? 11.428 -10.990 -14.682 1.00 94.44 101 PRO A CA 1
ATOM 738 C C . PRO A 1 101 ? 12.852 -11.548 -14.552 1.00 94.44 101 PRO A C 1
ATOM 740 O O . PRO A 1 101 ? 13.586 -11.116 -13.665 1.00 94.44 101 PRO A O 1
ATOM 743 N N . VAL A 1 102 ? 13.227 -12.523 -15.387 1.00 94.69 102 VAL A N 1
ATOM 744 C CA . VAL A 1 102 ? 14.573 -13.124 -15.425 1.00 94.69 102 VAL A CA 1
ATOM 745 C C . VAL A 1 102 ? 15.616 -12.199 -16.066 1.00 94.69 102 VAL A C 1
ATOM 747 O O . VAL A 1 102 ? 16.806 -12.312 -15.772 1.00 94.69 102 VAL A O 1
ATOM 750 N N . GLU A 1 103 ? 15.172 -11.254 -16.894 1.00 96.06 103 GLU A N 1
ATOM 751 C CA . GLU A 1 103 ? 16.026 -10.289 -17.593 1.00 96.06 103 GLU A CA 1
ATOM 752 C C . GLU A 1 103 ? 16.196 -8.980 -16.821 1.00 96.06 103 GLU A C 1
ATOM 754 O O . GLU A 1 103 ? 16.995 -8.138 -17.215 1.00 96.06 103 GLU A O 1
ATOM 759 N N . VAL A 1 104 ? 15.488 -8.790 -15.706 1.00 97.06 104 VAL A N 1
ATOM 760 C CA . VAL A 1 104 ? 15.583 -7.573 -14.891 1.00 97.06 104 VAL A CA 1
ATOM 761 C C . VAL A 1 104 ? 16.095 -7.929 -13.505 1.00 97.06 104 VAL A C 1
ATOM 763 O O . VAL A 1 104 ? 15.609 -8.857 -12.859 1.00 97.06 104 VAL A O 1
ATOM 766 N N . SER A 1 105 ? 17.087 -7.196 -13.015 1.00 92.94 105 SER A N 1
ATOM 767 C CA . SER A 1 105 ? 17.661 -7.403 -11.683 1.00 92.94 105 SER A CA 1
ATOM 768 C C . SER A 1 105 ? 17.836 -6.068 -10.973 1.00 92.94 105 SER A C 1
ATOM 770 O O . SER A 1 105 ? 18.211 -5.083 -11.594 1.00 92.94 105 SER A O 1
ATOM 772 N N . ALA A 1 106 ? 17.574 -6.035 -9.670 1.00 88.94 106 ALA A N 1
ATOM 773 C CA . ALA A 1 106 ? 17.938 -4.919 -8.805 1.00 88.94 106 ALA A CA 1
ATOM 774 C C . ALA A 1 106 ? 19.119 -5.393 -7.943 1.00 88.94 106 ALA A C 1
ATOM 776 O O . ALA A 1 106 ? 18.919 -6.291 -7.119 1.00 88.94 106 ALA A O 1
ATOM 777 N N . PRO A 1 107 ? 20.347 -4.896 -8.179 1.00 83.19 107 PRO A N 1
ATOM 778 C CA . PRO A 1 107 ? 21.524 -5.294 -7.411 1.00 83.19 107 PRO A CA 1
ATOM 779 C C . PRO A 1 107 ? 21.365 -5.009 -5.908 1.00 83.19 107 PRO A C 1
ATOM 781 O O . PRO A 1 107 ? 20.539 -4.175 -5.520 1.00 83.19 107 PRO A O 1
ATOM 784 N N . PRO A 1 108 ? 22.133 -5.704 -5.046 1.00 75.94 108 PRO A N 1
ATOM 785 C CA . PRO A 1 108 ? 22.087 -5.475 -3.610 1.00 75.94 108 PRO A CA 1
ATOM 786 C C . PRO A 1 108 ? 22.503 -4.045 -3.261 1.00 75.94 108 PRO A C 1
ATOM 788 O O . PRO A 1 108 ? 23.109 -3.324 -4.056 1.00 75.94 108 PRO A O 1
ATOM 791 N N . ARG A 1 109 ? 22.179 -3.653 -2.027 1.00 73.50 109 ARG A N 1
ATOM 792 C CA . ARG A 1 109 ? 22.514 -2.333 -1.514 1.00 73.50 109 ARG A CA 1
ATOM 793 C C . ARG A 1 109 ? 24.026 -2.163 -1.412 1.00 73.50 109 ARG A C 1
ATOM 795 O O . ARG A 1 109 ? 24.642 -2.757 -0.535 1.00 73.50 109 ARG A O 1
ATOM 802 N N . ASP A 1 110 ? 24.593 -1.329 -2.273 1.00 73.56 110 ASP A N 1
ATOM 803 C CA . ASP A 1 110 ? 26.033 -1.098 -2.342 1.00 73.56 110 ASP A CA 1
ATOM 804 C C . ASP A 1 110 ? 26.318 0.343 -2.791 1.00 73.56 110 ASP A C 1
ATOM 806 O O . ASP A 1 110 ? 25.833 0.798 -3.831 1.00 73.56 110 ASP A O 1
ATOM 810 N N . THR A 1 111 ? 27.099 1.073 -1.993 1.00 68.81 111 THR A N 1
ATOM 811 C CA . THR A 1 111 ? 27.511 2.451 -2.291 1.00 68.81 111 THR A CA 1
ATOM 812 C C . THR A 1 111 ? 28.425 2.536 -3.510 1.00 68.81 111 THR A C 1
ATOM 814 O O . THR A 1 111 ? 28.357 3.525 -4.237 1.00 68.81 111 THR A O 1
ATOM 817 N N . ALA A 1 112 ? 29.240 1.512 -3.777 1.00 71.62 112 ALA A N 1
ATOM 818 C CA . ALA A 1 112 ? 30.091 1.450 -4.961 1.00 71.62 112 ALA A CA 1
ATOM 819 C C . ALA A 1 112 ? 29.267 1.256 -6.244 1.00 71.62 112 ALA A C 1
ATOM 821 O O . ALA A 1 112 ? 29.614 1.811 -7.284 1.00 71.62 112 ALA A O 1
ATOM 822 N N . LEU A 1 113 ? 28.146 0.529 -6.166 1.00 68.00 113 LEU A N 1
ATOM 823 C CA . LEU A 1 113 ? 27.223 0.330 -7.293 1.00 68.00 113 LEU A CA 1
ATOM 824 C C . LEU A 1 113 ? 26.264 1.511 -7.493 1.00 68.00 113 LEU A C 1
ATOM 826 O O . LEU A 1 113 ? 25.894 1.840 -8.622 1.00 68.00 113 LEU A O 1
ATOM 830 N N . ALA A 1 114 ? 25.857 2.157 -6.398 1.00 65.81 114 ALA A N 1
ATOM 831 C CA . ALA A 1 114 ? 25.051 3.373 -6.431 1.00 65.81 114 ALA A CA 1
ATOM 832 C C . ALA A 1 114 ? 25.859 4.620 -6.840 1.00 65.81 114 ALA A C 1
ATOM 834 O O . ALA A 1 114 ? 25.254 5.667 -7.052 1.00 65.81 114 ALA A O 1
ATOM 835 N N . ASN A 1 115 ? 27.190 4.513 -6.951 1.00 62.38 115 ASN A N 1
ATOM 836 C CA . ASN A 1 115 ? 28.119 5.594 -7.282 1.00 62.38 115 ASN A CA 1
ATOM 837 C C . ASN A 1 115 ? 27.599 6.462 -8.449 1.00 62.38 115 ASN A C 1
ATOM 839 O O . ASN A 1 115 ? 27.314 5.956 -9.535 1.00 62.38 115 ASN A O 1
ATOM 843 N N . GLY A 1 116 ? 27.422 7.762 -8.192 1.00 65.88 116 GLY A N 1
ATOM 844 C CA . GLY A 1 116 ? 26.850 8.738 -9.131 1.00 65.88 116 GLY A CA 1
ATOM 845 C C . GLY A 1 116 ? 25.326 8.937 -9.057 1.00 65.88 116 GLY A C 1
ATOM 846 O O . GLY A 1 116 ? 24.811 9.854 -9.696 1.00 65.88 116 GLY A O 1
ATOM 847 N N . LEU A 1 117 ? 24.589 8.133 -8.279 1.00 71.06 117 LEU A N 1
ATOM 848 C CA . LEU A 1 117 ? 23.159 8.334 -8.015 1.00 71.06 117 LEU A CA 1
ATOM 849 C C . LEU A 1 117 ? 22.945 9.013 -6.664 1.00 71.06 117 LEU A C 1
ATOM 851 O O . LEU A 1 117 ? 22.684 8.366 -5.647 1.00 71.06 117 LEU A O 1
ATOM 855 N N . GLU A 1 118 ? 23.005 10.338 -6.678 1.00 73.00 118 GLU A N 1
ATOM 856 C CA . GLU A 1 118 ? 22.755 11.170 -5.507 1.00 73.00 118 GLU A CA 1
ATOM 857 C C . GLU A 1 118 ? 21.482 11.993 -5.690 1.00 73.00 118 GLU A C 1
ATOM 859 O O . GLU A 1 118 ? 21.178 12.499 -6.771 1.00 73.00 118 GLU A O 1
ATOM 864 N N . VAL A 1 119 ? 20.719 12.115 -4.609 1.00 68.19 119 VAL A N 1
ATOM 865 C CA . VAL A 1 119 ? 19.531 12.964 -4.533 1.00 68.19 119 VAL A CA 1
ATOM 866 C C . VAL A 1 119 ? 19.656 13.843 -3.302 1.00 68.19 119 VAL A C 1
ATOM 868 O O . VAL A 1 119 ? 20.051 13.371 -2.238 1.00 68.19 119 VAL A O 1
ATOM 871 N N . GLN A 1 120 ? 19.300 15.120 -3.435 1.00 60.78 120 GLN A N 1
ATOM 872 C CA . GLN A 1 120 ? 19.375 16.073 -2.320 1.00 60.78 120 GLN A CA 1
ATOM 873 C C . GLN A 1 120 ? 18.315 15.788 -1.249 1.00 60.78 120 GLN A C 1
ATOM 875 O O . GLN A 1 120 ? 18.467 16.162 -0.090 1.00 60.78 120 GLN A O 1
ATOM 880 N N . SER A 1 121 ? 17.244 15.099 -1.642 1.00 61.72 121 SER A N 1
ATOM 881 C CA . SER A 1 121 ? 16.190 14.616 -0.762 1.00 61.72 121 SER A CA 1
ATOM 882 C C . SER A 1 121 ? 15.696 13.279 -1.296 1.00 61.72 121 SER A C 1
ATOM 884 O O . SER A 1 121 ? 15.083 13.225 -2.363 1.00 61.72 121 SER A O 1
ATOM 886 N N . ALA A 1 122 ? 15.988 12.189 -0.584 1.00 59.88 122 ALA A N 1
ATOM 887 C CA . ALA A 1 122 ? 15.531 10.859 -0.967 1.00 59.88 122 ALA A CA 1
ATOM 888 C C . ALA A 1 122 ? 14.007 10.763 -0.805 1.00 59.88 122 ALA A C 1
ATOM 890 O O . ALA A 1 122 ? 13.477 10.569 0.290 1.00 59.88 122 ALA A O 1
ATOM 891 N N . GLY A 1 123 ? 13.292 10.913 -1.915 1.00 61.28 123 GLY A N 1
ATOM 892 C CA . GLY A 1 123 ? 11.852 10.754 -1.976 1.00 61.28 123 GLY A CA 1
ATOM 893 C C . GLY A 1 123 ? 11.519 9.275 -2.066 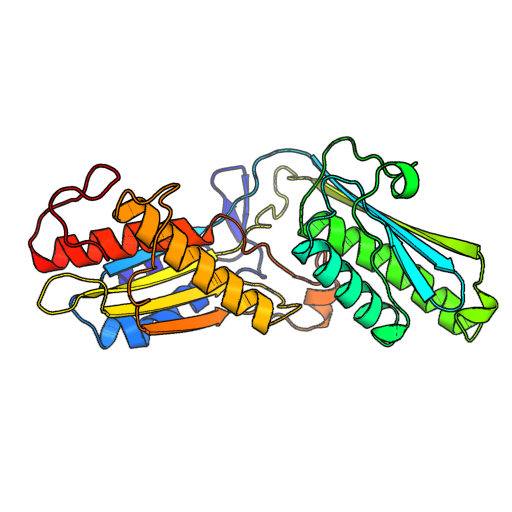1.00 61.28 123 GLY A C 1
ATOM 894 O O . GLY A 1 123 ? 11.944 8.650 -3.024 1.00 61.28 123 GLY A O 1
ATOM 895 N N . GLY A 1 124 ? 10.796 8.720 -1.083 1.00 73.31 124 GLY A N 1
ATOM 896 C CA . GLY A 1 124 ? 10.564 7.270 -0.944 1.00 73.31 124 GLY A CA 1
ATOM 897 C C . GLY A 1 124 ? 9.862 6.562 -2.126 1.00 73.31 124 GLY A C 1
ATOM 898 O O . GLY A 1 124 ? 10.160 6.778 -3.288 1.00 73.31 124 GLY A O 1
ATOM 899 N N . THR A 1 125 ? 8.913 5.659 -1.870 1.00 79.12 125 THR A N 1
ATOM 900 C CA . THR A 1 125 ? 8.391 4.744 -2.912 1.00 79.12 125 THR A CA 1
ATOM 901 C C . THR A 1 125 ? 7.910 5.424 -4.207 1.00 79.12 125 THR A C 1
ATOM 903 O O . THR A 1 125 ? 8.262 4.974 -5.293 1.00 79.12 125 THR A O 1
ATOM 906 N N . ILE A 1 126 ? 7.154 6.526 -4.122 1.00 82.19 126 ILE A N 1
ATOM 907 C CA . ILE A 1 126 ? 6.543 7.154 -5.308 1.00 82.19 126 ILE A CA 1
ATOM 908 C C . ILE A 1 126 ? 7.566 7.827 -6.237 1.00 82.19 126 ILE A C 1
ATOM 910 O O . ILE A 1 126 ? 7.570 7.490 -7.423 1.00 82.19 126 ILE A O 1
ATOM 914 N N . PRO A 1 127 ? 8.456 8.728 -5.769 1.00 84.88 127 PRO A N 1
ATOM 915 C CA . PRO A 1 127 ? 9.450 9.335 -6.653 1.00 84.88 127 PRO A CA 1
ATOM 916 C C . PRO A 1 127 ? 10.384 8.307 -7.292 1.00 84.88 127 PRO A C 1
ATOM 918 O O . PRO A 1 127 ? 10.660 8.404 -8.487 1.00 84.88 127 PRO A O 1
ATOM 921 N N . ALA A 1 128 ? 10.813 7.289 -6.538 1.00 87.81 128 ALA A N 1
ATOM 922 C CA . ALA A 1 128 ? 11.649 6.211 -7.063 1.00 87.81 128 ALA A CA 1
ATOM 923 C C . ALA A 1 128 ? 10.944 5.423 -8.185 1.00 87.81 128 ALA A C 1
ATOM 925 O O . ALA A 1 128 ? 11.521 5.216 -9.251 1.00 87.81 128 ALA A O 1
ATOM 926 N N . LEU A 1 129 ? 9.675 5.045 -7.997 1.00 89.31 129 LEU A N 1
ATOM 927 C CA . LEU A 1 129 ? 8.897 4.343 -9.024 1.00 89.31 129 LEU A CA 1
ATOM 928 C C . LEU A 1 129 ? 8.601 5.217 -10.250 1.00 89.31 129 LEU A C 1
ATOM 930 O O . LEU A 1 129 ? 8.634 4.727 -11.379 1.00 89.31 129 LEU A O 1
ATOM 934 N N . ALA A 1 130 ? 8.339 6.511 -10.056 1.00 90.06 130 ALA A N 1
ATOM 935 C CA . ALA A 1 130 ? 8.148 7.450 -11.158 1.00 90.06 130 ALA A CA 1
ATOM 936 C C . ALA A 1 130 ? 9.437 7.636 -11.981 1.00 90.06 130 ALA A C 1
ATOM 938 O O . ALA A 1 130 ? 9.383 7.658 -13.212 1.00 90.06 130 ALA A O 1
ATOM 939 N N . ALA A 1 131 ? 10.594 7.706 -11.317 1.00 92.38 131 ALA A N 1
ATOM 940 C CA . ALA A 1 131 ? 11.903 7.730 -11.963 1.00 92.38 131 ALA A CA 1
ATOM 941 C C . ALA A 1 131 ? 12.191 6.420 -12.719 1.00 92.38 131 ALA A C 1
ATOM 943 O O . ALA A 1 131 ? 12.567 6.463 -13.890 1.00 92.38 131 ALA A O 1
ATOM 944 N N . ALA A 1 132 ? 11.925 5.261 -12.103 1.00 94.44 132 ALA A N 1
ATOM 945 C CA . ALA A 1 132 ? 12.074 3.955 -12.749 1.00 94.44 132 ALA A CA 1
ATOM 946 C C . ALA A 1 132 ? 11.214 3.825 -14.003 1.00 94.44 132 ALA A C 1
ATOM 948 O O . ALA A 1 132 ? 11.689 3.347 -15.028 1.00 94.44 132 ALA A O 1
ATOM 949 N N . ARG A 1 133 ? 9.965 4.296 -13.946 1.00 94.31 133 ARG A N 1
ATOM 950 C CA . ARG A 1 133 ? 9.061 4.301 -15.097 1.00 94.31 133 ARG A CA 1
ATOM 951 C C . ARG A 1 133 ? 9.628 5.117 -16.260 1.00 94.31 133 ARG A C 1
ATOM 953 O O . ARG A 1 133 ? 9.593 4.637 -17.386 1.00 94.31 133 ARG A O 1
ATOM 960 N N . ARG A 1 134 ? 10.195 6.301 -15.999 1.00 95.69 134 ARG A N 1
ATOM 961 C CA . ARG A 1 134 ? 10.843 7.130 -17.035 1.00 95.69 134 ARG A CA 1
ATOM 962 C C . ARG A 1 134 ? 12.059 6.431 -17.651 1.00 95.69 134 ARG A C 1
ATOM 964 O O . ARG A 1 134 ? 12.173 6.380 -18.872 1.00 95.69 134 ARG A O 1
ATOM 971 N N . ALA A 1 135 ? 12.925 5.846 -16.821 1.00 97.44 135 ALA A N 1
ATOM 972 C CA . ALA A 1 135 ? 14.075 5.076 -17.299 1.00 97.44 135 ALA A CA 1
ATOM 973 C C . ALA A 1 135 ? 13.634 3.862 -18.141 1.00 97.44 135 ALA A C 1
ATOM 975 O O . ALA A 1 135 ? 14.181 3.606 -19.212 1.00 97.44 135 ALA A O 1
ATOM 976 N N . ALA A 1 136 ? 12.600 3.148 -17.691 1.00 97.56 136 ALA A N 1
ATOM 977 C CA . ALA A 1 136 ? 12.057 1.983 -18.378 1.00 97.56 136 ALA A CA 1
ATOM 978 C C . ALA A 1 136 ? 11.366 2.339 -19.701 1.00 97.56 136 ALA A C 1
ATOM 980 O O . ALA A 1 136 ? 11.471 1.571 -20.649 1.00 97.56 136 ALA A O 1
ATOM 981 N N . GLN A 1 137 ? 10.708 3.499 -19.803 1.00 97.00 137 GLN A N 1
ATOM 982 C CA . GLN A 1 137 ? 10.160 3.998 -21.071 1.00 97.00 137 GLN A CA 1
ATOM 983 C C . GLN A 1 137 ? 11.273 4.238 -22.095 1.00 97.00 137 GLN A C 1
ATOM 985 O O . GLN A 1 137 ? 11.154 3.809 -23.239 1.00 97.00 137 GLN A O 1
ATOM 990 N N . ALA A 1 138 ? 12.382 4.859 -21.681 1.00 98.12 138 ALA A N 1
ATOM 991 C CA . ALA A 1 138 ? 13.532 5.061 -22.560 1.00 98.12 138 ALA A CA 1
ATOM 992 C C . ALA A 1 138 ? 14.163 3.727 -23.004 1.00 98.12 138 ALA A C 1
ATOM 994 O O . ALA A 1 138 ? 14.510 3.566 -24.175 1.00 98.12 138 ALA A O 1
ATOM 995 N N . LEU A 1 139 ? 14.255 2.751 -22.092 1.00 98.25 139 LEU A N 1
ATOM 996 C CA . LEU A 1 139 ? 14.673 1.387 -22.420 1.00 98.25 139 LEU A CA 1
ATOM 997 C C . LEU A 1 139 ? 13.708 0.718 -23.413 1.00 98.25 139 LEU A C 1
ATOM 999 O O . LEU A 1 139 ? 14.165 0.101 -24.370 1.00 98.25 139 LEU A O 1
ATOM 1003 N N . ALA A 1 140 ? 12.394 0.865 -23.223 1.00 97.88 140 ALA A N 1
ATOM 1004 C CA . ALA A 1 140 ? 11.372 0.295 -24.102 1.00 97.88 140 ALA A CA 1
ATOM 1005 C C . ALA A 1 140 ? 11.496 0.820 -25.539 1.00 97.88 140 ALA A C 1
ATOM 1007 O O . ALA A 1 140 ? 11.458 0.040 -26.489 1.00 97.88 140 ALA A O 1
ATOM 1008 N N . GLU A 1 141 ? 11.689 2.130 -25.712 1.00 97.94 141 GLU A N 1
ATOM 1009 C CA . GLU A 1 141 ? 11.890 2.724 -27.039 1.00 97.94 141 GLU A CA 1
ATOM 1010 C C . GLU A 1 141 ? 13.193 2.240 -27.686 1.00 97.94 141 GLU A C 1
ATOM 1012 O O . GLU A 1 141 ? 13.206 1.862 -28.857 1.00 97.94 141 GLU A O 1
ATOM 1017 N N . ALA A 1 142 ? 14.278 2.140 -26.913 1.00 97.50 142 ALA A N 1
ATOM 1018 C CA . ALA A 1 142 ? 15.531 1.583 -27.413 1.00 97.50 142 ALA A CA 1
ATOM 1019 C C . ALA A 1 142 ? 15.412 0.097 -27.798 1.00 97.50 142 ALA A C 1
ATOM 1021 O O . ALA A 1 142 ? 16.032 -0.332 -28.772 1.00 97.50 142 ALA A O 1
ATOM 1022 N N . LEU A 1 143 ? 14.609 -0.686 -27.070 1.00 97.06 143 LEU A N 1
ATOM 1023 C CA . LEU A 1 143 ? 14.304 -2.079 -27.406 1.00 97.06 143 LEU A CA 1
ATOM 1024 C C . LEU A 1 143 ? 13.483 -2.185 -28.691 1.00 97.06 143 LEU A C 1
ATOM 1026 O O . LEU A 1 143 ? 13.783 -3.046 -29.512 1.00 97.06 143 LEU A O 1
ATOM 1030 N N . LYS A 1 144 ? 12.505 -1.299 -28.913 1.00 96.69 144 LYS A N 1
ATOM 1031 C CA . LYS A 1 144 ? 11.765 -1.241 -30.187 1.00 96.69 144 LYS A CA 1
ATOM 1032 C C . LYS A 1 144 ? 12.689 -0.929 -31.364 1.00 96.69 144 LYS A C 1
ATOM 1034 O O . LYS A 1 144 ? 12.527 -1.511 -32.430 1.00 96.69 144 LYS A O 1
ATOM 1039 N N . GLU A 1 145 ? 13.663 -0.039 -31.170 1.00 95.44 145 GLU A N 1
ATOM 1040 C CA . GLU A 1 145 ? 14.613 0.354 -32.217 1.00 95.44 145 GLU A CA 1
ATOM 1041 C C . GLU A 1 145 ? 15.676 -0.725 -32.499 1.00 95.44 145 GLU A C 1
ATOM 1043 O O . GLU A 1 145 ? 16.039 -0.952 -33.653 1.00 95.44 145 GLU A O 1
ATOM 1048 N N . LYS A 1 146 ? 16.216 -1.376 -31.457 1.00 93.94 146 LYS A N 1
ATOM 1049 C CA . LYS A 1 146 ? 17.359 -2.309 -31.569 1.00 93.94 146 LYS A CA 1
ATOM 1050 C C . LYS A 1 146 ? 16.981 -3.791 -31.508 1.00 93.94 146 LYS A C 1
ATOM 1052 O O . LYS A 1 146 ? 17.824 -4.645 -31.769 1.00 93.94 146 LYS A O 1
ATOM 1057 N N . GLY A 1 147 ? 15.743 -4.109 -31.146 1.00 91.25 147 GLY A N 1
ATOM 1058 C CA . GLY A 1 147 ? 15.163 -5.453 -31.150 1.00 91.25 147 GLY A CA 1
ATOM 1059 C C . GLY A 1 147 ? 15.561 -6.376 -29.992 1.00 91.25 147 GLY A C 1
ATOM 1060 O O . GLY A 1 147 ? 14.899 -7.390 -29.797 1.00 91.25 147 GLY A O 1
ATOM 1061 N N . SER A 1 148 ? 16.613 -6.083 -29.216 1.00 93.62 148 SER A N 1
ATOM 1062 C CA . SER A 1 148 ? 17.045 -6.955 -28.107 1.00 93.62 148 SER A CA 1
ATOM 1063 C C . SER A 1 148 ? 17.889 -6.234 -27.052 1.00 93.62 148 SER A C 1
ATOM 1065 O O . SER A 1 148 ? 18.548 -5.239 -27.354 1.00 93.62 148 SER A O 1
ATOM 1067 N N . LEU A 1 149 ? 17.940 -6.779 -25.828 1.00 94.50 149 LEU A N 1
ATOM 1068 C CA . LEU A 1 149 ? 18.868 -6.318 -24.783 1.00 94.50 149 LEU A CA 1
ATOM 1069 C C . LEU A 1 149 ? 20.336 -6.511 -25.186 1.00 94.50 149 LEU A C 1
ATOM 1071 O O . LEU A 1 149 ? 21.170 -5.673 -24.862 1.00 94.50 149 LEU A O 1
ATOM 1075 N N . ALA A 1 150 ? 20.662 -7.569 -25.934 1.00 94.56 150 ALA A N 1
ATOM 1076 C CA . ALA A 1 150 ? 22.029 -7.815 -26.395 1.00 94.56 150 ALA A CA 1
ATOM 1077 C C . ALA A 1 150 ? 22.567 -6.652 -27.250 1.00 94.56 150 ALA A C 1
ATOM 1079 O O . ALA A 1 150 ? 23.708 -6.229 -27.078 1.00 94.56 150 ALA A O 1
ATOM 1080 N N . ALA A 1 151 ? 21.722 -6.072 -28.108 1.00 95.19 151 ALA A N 1
ATOM 1081 C CA . ALA A 1 151 ? 22.067 -4.904 -28.921 1.00 95.19 151 ALA A CA 1
ATOM 1082 C C . ALA A 1 151 ? 22.178 -3.592 -28.115 1.00 95.19 151 ALA A C 1
ATOM 1084 O O . ALA A 1 151 ? 22.595 -2.565 -28.651 1.00 95.19 151 ALA A O 1
ATOM 1085 N N . LEU A 1 152 ? 21.795 -3.610 -26.836 1.00 97.00 152 LEU A N 1
ATOM 1086 C CA . LEU A 1 152 ? 21.856 -2.474 -25.920 1.00 97.00 152 LEU A CA 1
ATOM 1087 C C . LEU A 1 152 ? 22.969 -2.616 -24.874 1.00 97.00 152 LEU A C 1
ATOM 1089 O O . LEU A 1 152 ? 23.048 -1.778 -23.982 1.00 97.00 152 LEU A O 1
ATOM 1093 N N . GLN A 1 153 ? 23.825 -3.636 -24.975 1.00 96.94 153 GLN A N 1
ATOM 1094 C CA . GLN A 1 153 ? 24.907 -3.894 -24.024 1.00 96.94 153 GLN A CA 1
ATOM 1095 C C . GLN A 1 153 ? 25.740 -2.632 -23.727 1.00 96.94 153 GLN A C 1
ATOM 1097 O O . GLN A 1 153 ? 26.213 -1.949 -24.635 1.00 96.94 153 GLN A O 1
ATOM 1102 N N . GLY A 1 154 ? 25.922 -2.335 -22.439 1.00 94.81 154 GLY A N 1
ATOM 1103 C CA . GLY A 1 154 ? 26.655 -1.174 -21.929 1.00 94.81 154 GLY A CA 1
ATOM 1104 C C . GLY A 1 154 ? 25.888 0.150 -21.977 1.00 94.81 154 GLY A C 1
ATOM 1105 O O . GLY A 1 154 ? 26.404 1.159 -21.502 1.00 94.81 154 GLY A O 1
ATOM 1106 N N . ARG A 1 155 ? 24.669 0.188 -22.534 1.00 96.75 155 ARG A N 1
ATOM 1107 C CA . ARG A 1 155 ? 23.851 1.407 -22.534 1.00 96.75 155 ARG A CA 1
ATOM 1108 C C . ARG A 1 155 ? 23.227 1.654 -21.170 1.00 96.75 155 ARG A C 1
ATOM 1110 O O . ARG A 1 155 ? 22.821 0.724 -20.472 1.00 96.75 155 ARG A O 1
ATOM 1117 N N . GLU A 1 156 ? 23.075 2.936 -20.864 1.00 96.06 156 GLU A N 1
ATOM 1118 C CA . GLU A 1 156 ? 22.442 3.422 -19.647 1.00 96.06 156 GLU A CA 1
ATOM 1119 C C . GLU A 1 156 ? 21.194 4.245 -19.958 1.00 96.06 156 GLU A C 1
ATOM 1121 O O . GLU A 1 156 ? 21.145 5.009 -20.925 1.00 96.06 156 GLU A O 1
ATOM 1126 N N . PHE A 1 157 ? 20.192 4.106 -19.097 1.00 97.25 157 PHE A N 1
ATOM 1127 C CA . PHE A 1 157 ? 18.939 4.844 -19.148 1.00 97.25 157 PHE A CA 1
ATOM 1128 C C . PHE A 1 157 ? 18.698 5.473 -17.783 1.00 97.25 157 PHE A C 1
ATOM 1130 O O . PHE A 1 157 ? 18.462 4.771 -16.799 1.00 97.25 157 PHE A O 1
ATOM 1137 N N . LEU A 1 158 ? 18.771 6.799 -17.719 1.00 95.56 158 LEU A N 1
ATOM 1138 C CA . LEU A 1 158 ? 18.566 7.552 -16.489 1.00 95.56 158 LEU A CA 1
ATOM 1139 C C . LEU A 1 158 ? 17.148 8.119 -16.449 1.00 95.56 158 LEU A C 1
ATOM 1141 O O . LEU A 1 158 ? 16.705 8.798 -17.372 1.00 95.56 158 LEU A O 1
ATOM 1145 N N . GLY A 1 159 ? 16.450 7.866 -15.351 1.00 94.69 159 GLY A N 1
ATOM 1146 C CA . GLY A 1 159 ? 15.171 8.474 -15.029 1.00 94.69 159 GLY A CA 1
ATOM 1147 C C . GLY A 1 159 ? 15.283 9.256 -13.731 1.00 94.69 159 GLY A C 1
ATOM 1148 O O . GLY A 1 159 ? 15.822 8.763 -12.744 1.00 94.69 159 GLY A O 1
ATOM 1149 N N . SER A 1 160 ? 14.744 10.469 -13.717 1.00 91.75 160 SER A N 1
ATOM 1150 C CA . SER A 1 160 ? 14.610 11.285 -12.512 1.00 91.75 160 SER A CA 1
ATOM 1151 C C . SER A 1 160 ? 13.168 11.744 -12.353 1.00 91.75 160 SER A C 1
ATOM 1153 O O . SER A 1 160 ? 12.441 11.909 -13.338 1.00 91.75 160 SER A O 1
ATOM 1155 N N . TYR A 1 161 ? 12.729 11.937 -11.116 1.00 86.94 161 TYR A N 1
ATOM 1156 C CA . TYR A 1 161 ? 11.422 12.497 -10.807 1.00 86.94 161 TYR A CA 1
ATOM 1157 C C . TYR A 1 161 ? 11.497 13.326 -9.534 1.00 86.94 161 TYR A C 1
ATOM 1159 O O . TYR A 1 161 ? 11.991 12.859 -8.514 1.00 86.94 161 TYR A O 1
ATOM 1167 N N . THR A 1 162 ? 10.934 14.525 -9.576 1.00 83.69 162 THR A N 1
ATOM 1168 C CA . THR A 1 162 ? 10.865 15.409 -8.419 1.00 83.69 162 THR A CA 1
ATOM 1169 C C . THR A 1 162 ? 9.409 15.595 -8.033 1.00 83.69 162 THR A C 1
ATOM 1171 O O . THR A 1 162 ? 8.620 16.159 -8.788 1.00 83.69 162 THR A O 1
ATOM 1174 N N . CYS A 1 163 ? 9.050 15.121 -6.846 1.00 74.75 163 CYS A N 1
ATOM 1175 C CA . CYS A 1 163 ? 7.775 15.412 -6.218 1.00 74.75 163 CYS A CA 1
ATOM 1176 C C . CYS A 1 163 ? 7.903 16.727 -5.450 1.00 74.75 163 CYS A C 1
ATOM 1178 O O . CYS A 1 163 ? 8.670 16.808 -4.489 1.00 74.75 163 CYS A O 1
ATOM 1180 N N . ARG A 1 164 ? 7.146 17.743 -5.865 1.00 70.12 164 ARG A N 1
ATOM 1181 C CA . ARG A 1 164 ? 6.997 19.000 -5.130 1.00 70.12 164 ARG A CA 1
ATOM 1182 C C . ARG A 1 164 ? 5.589 19.070 -4.569 1.00 70.12 164 ARG A C 1
ATOM 1184 O O . ARG A 1 164 ? 4.623 18.892 -5.306 1.00 70.12 164 ARG A O 1
ATOM 1191 N N . ALA A 1 165 ? 5.474 19.350 -3.277 1.00 56.88 165 ALA A N 1
ATOM 1192 C CA . ALA A 1 165 ? 4.218 19.827 -2.719 1.00 56.88 165 ALA A CA 1
ATOM 1193 C C . ALA A 1 165 ? 4.035 21.286 -3.171 1.00 56.88 165 ALA A C 1
ATOM 1195 O O . ALA A 1 165 ? 4.477 22.211 -2.492 1.00 56.88 165 ALA A O 1
ATOM 1196 N N . GLU A 1 166 ? 3.487 21.514 -4.367 1.00 47.53 166 GLU A N 1
ATOM 1197 C CA . GLU A 1 166 ? 3.159 22.882 -4.778 1.00 47.53 166 GLU A CA 1
ATOM 1198 C C . GLU A 1 166 ? 2.011 23.430 -3.923 1.00 47.53 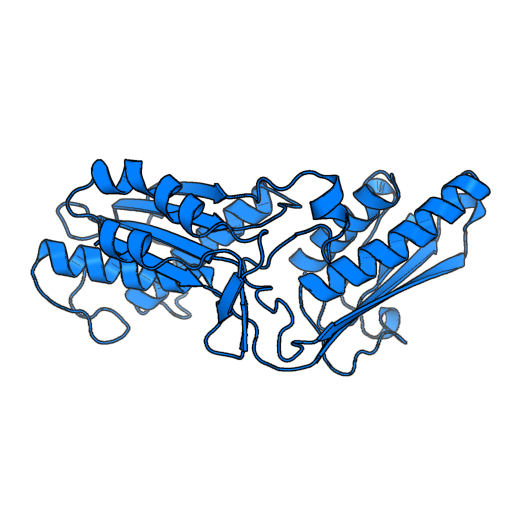166 GLU A C 1
ATOM 1200 O O . GLU A 1 166 ? 1.077 22.705 -3.573 1.00 47.53 166 GLU A O 1
ATOM 1205 N N . ARG A 1 167 ? 2.043 24.733 -3.613 1.00 39.81 167 ARG A N 1
ATOM 1206 C CA . ARG A 1 167 ? 0.884 25.432 -3.042 1.00 39.81 167 ARG A CA 1
ATOM 1207 C C . ARG A 1 167 ? -0.260 25.363 -4.060 1.00 39.81 167 ARG A C 1
ATOM 1209 O O . ARG A 1 167 ? -0.250 26.104 -5.033 1.00 39.81 167 ARG A O 1
ATOM 1216 N N . GLY A 1 168 ? -1.216 24.463 -3.835 1.00 39.12 168 GLY A N 1
ATOM 1217 C CA . GLY A 1 168 ? -2.341 24.220 -4.748 1.00 39.12 168 GLY A CA 1
ATOM 1218 C C . GLY A 1 168 ? -2.172 23.014 -5.680 1.00 39.12 168 GLY A C 1
ATOM 1219 O O . GLY A 1 168 ? -3.103 22.698 -6.414 1.00 39.12 168 GLY A O 1
ATOM 1220 N N . GLY A 1 169 ? -1.041 22.303 -5.622 1.00 41.47 169 GLY A N 1
ATOM 1221 C CA . GLY A 1 169 ? -0.870 21.004 -6.277 1.00 41.47 169 GLY A CA 1
ATOM 1222 C C . GLY A 1 169 ? -1.410 19.862 -5.411 1.00 41.47 169 GLY A C 1
ATOM 1223 O O . GLY A 1 169 ? -1.390 19.938 -4.182 1.00 41.47 169 GLY A O 1
ATOM 1224 N N . SER A 1 170 ? -1.909 18.796 -6.036 1.00 44.72 170 SER A N 1
ATOM 1225 C CA . SER A 1 170 ? -2.434 17.603 -5.361 1.00 44.72 170 SER A CA 1
ATOM 1226 C C . SER A 1 170 ? -1.321 16.855 -4.613 1.00 44.72 170 SER A C 1
ATOM 1228 O O . SER A 1 170 ? -0.655 15.988 -5.179 1.00 44.72 170 SER A O 1
ATOM 1230 N N . SER A 1 171 ? -1.072 17.188 -3.345 1.00 49.03 171 SER A N 1
ATOM 1231 C CA . SER A 1 171 ? 0.003 16.564 -2.560 1.00 49.03 171 SER A CA 1
ATOM 1232 C C . SER A 1 171 ? -0.459 15.381 -1.707 1.00 49.03 171 SER A C 1
ATOM 1234 O O . SER A 1 171 ? 0.267 14.972 -0.803 1.00 49.03 171 SER A O 1
ATOM 1236 N N . PHE A 1 172 ? -1.621 14.778 -1.983 1.00 51.34 172 PHE A N 1
ATOM 1237 C CA . PHE A 1 172 ? -1.974 13.510 -1.343 1.00 51.34 172 PHE A CA 1
ATOM 1238 C C . PHE A 1 172 ? -1.288 12.341 -2.062 1.00 51.34 172 PHE A C 1
ATOM 1240 O O . PHE A 1 172 ? -1.864 11.656 -2.906 1.00 51.34 172 PHE A O 1
ATOM 1247 N N . THR A 1 173 ? -0.015 12.130 -1.731 1.00 54.06 173 THR A N 1
ATOM 1248 C CA . THR A 1 173 ? 0.760 10.945 -2.156 1.00 54.06 173 THR A CA 1
ATOM 1249 C C . THR A 1 173 ? 0.639 9.778 -1.178 1.00 54.06 173 THR A C 1
ATOM 1251 O O . THR A 1 173 ? 1.102 8.672 -1.464 1.00 54.06 173 THR A O 1
ATOM 1254 N N . GLY A 1 174 ? 0.033 10.020 -0.018 1.00 62.31 174 GLY A N 1
ATOM 1255 C CA . GLY A 1 174 ? -0.229 8.985 0.958 1.00 62.31 174 GLY A CA 1
ATOM 1256 C C . GLY A 1 174 ? -1.450 8.142 0.612 1.00 62.31 174 GLY A C 1
ATOM 1257 O O . GLY A 1 174 ? -2.194 8.455 -0.317 1.00 62.31 174 GLY A O 1
ATOM 1258 N N . GLY A 1 175 ? -1.611 7.016 1.299 1.00 75.62 175 GLY A N 1
ATOM 1259 C CA . GLY A 1 175 ? -2.815 6.193 1.232 1.00 75.62 175 GLY A CA 1
ATOM 1260 C C . GLY A 1 175 ? -3.857 6.630 2.263 1.00 75.62 175 GLY A C 1
ATOM 1261 O O . GLY A 1 175 ? -3.575 7.403 3.183 1.00 75.62 175 GLY A O 1
ATOM 1262 N N . PHE A 1 176 ? -5.066 6.096 2.131 1.00 86.06 176 PHE A N 1
ATOM 1263 C CA . PHE A 1 176 ? -6.107 6.161 3.155 1.00 86.06 176 PHE A CA 1
ATOM 1264 C C . PHE A 1 176 ? -6.394 4.754 3.667 1.00 86.06 176 PHE A C 1
ATOM 1266 O O . PHE A 1 176 ? -6.481 3.818 2.879 1.00 86.06 176 PHE A O 1
ATOM 1273 N N . ALA A 1 177 ? -6.594 4.595 4.969 1.00 90.56 177 ALA A N 1
ATOM 1274 C CA . ALA A 1 177 ? -6.918 3.310 5.568 1.00 90.56 177 ALA A CA 1
ATOM 1275 C C . ALA A 1 177 ? -8.115 3.426 6.513 1.00 90.56 177 ALA A C 1
ATOM 1277 O O . ALA A 1 177 ? -8.240 4.408 7.245 1.00 90.56 177 ALA A O 1
ATOM 1278 N N . ALA A 1 178 ? -8.968 2.404 6.528 1.00 93.81 178 ALA A N 1
ATOM 1279 C CA . ALA A 1 178 ? -10.067 2.244 7.473 1.00 93.81 178 ALA A CA 1
ATOM 1280 C C . ALA A 1 178 ? -10.001 0.851 8.099 1.00 93.81 178 ALA A C 1
ATOM 1282 O O . ALA A 1 178 ? -9.995 -0.151 7.387 1.00 93.81 178 ALA A O 1
ATOM 1283 N N . HIS A 1 179 ? -9.939 0.784 9.428 1.00 95.38 179 HIS A N 1
ATOM 1284 C CA . HIS A 1 179 ? -9.924 -0.475 10.173 1.00 95.38 179 HIS A CA 1
ATOM 1285 C C . HIS A 1 179 ? -11.171 -0.593 11.038 1.00 95.38 179 HIS A C 1
ATOM 1287 O O . HIS A 1 179 ? -11.609 0.389 11.646 1.00 95.38 179 HIS A O 1
ATOM 1293 N N . CYS A 1 180 ? -11.695 -1.810 11.138 1.00 97.31 180 CYS A N 1
ATOM 1294 C CA . CYS A 1 180 ? -12.653 -2.218 12.155 1.00 97.31 180 CYS A CA 1
ATOM 1295 C C . CYS A 1 180 ? -12.064 -3.357 12.985 1.00 97.31 180 CYS A C 1
ATOM 1297 O O . CYS A 1 180 ? -11.375 -4.218 12.447 1.00 97.31 180 CYS A O 1
ATOM 1299 N N . MET A 1 181 ? -12.353 -3.372 14.284 1.00 96.44 181 MET A N 1
ATOM 1300 C CA . MET A 1 181 ? -11.901 -4.431 15.190 1.00 96.44 181 MET A CA 1
ATOM 1301 C C . MET A 1 181 ? -13.053 -4.887 16.071 1.00 96.44 181 MET A C 1
ATOM 1303 O O . MET A 1 181 ? -13.720 -4.053 16.687 1.00 96.44 181 MET A O 1
ATOM 1307 N N . ALA A 1 182 ? -13.273 -6.197 16.128 1.00 96.81 182 ALA A N 1
ATOM 1308 C CA . ALA A 1 182 ? -14.259 -6.839 16.985 1.00 96.81 182 ALA A CA 1
ATOM 1309 C C . ALA A 1 182 ? -13.553 -7.631 18.090 1.00 96.81 182 ALA A C 1
ATOM 1311 O O . ALA A 1 182 ? -12.538 -8.290 17.848 1.00 96.81 182 ALA A O 1
ATOM 1312 N N . LEU A 1 183 ? -14.098 -7.551 19.303 1.00 95.75 183 LEU A N 1
ATOM 1313 C CA . LEU A 1 183 ? -13.573 -8.257 20.468 1.00 95.75 183 LEU A CA 1
ATOM 1314 C C . LEU A 1 183 ? -14.335 -9.562 20.704 1.00 95.75 183 LEU A C 1
ATOM 1316 O O . LEU A 1 183 ? -15.523 -9.635 20.392 1.00 95.75 183 LEU A O 1
ATOM 1320 N N . ASP A 1 184 ? -13.670 -10.548 21.302 1.00 93.88 184 ASP A N 1
ATOM 1321 C CA . ASP A 1 184 ? -14.330 -11.718 21.890 1.00 93.88 184 ASP A CA 1
ATOM 1322 C C . ASP A 1 184 ? -14.963 -11.394 23.259 1.00 93.88 184 ASP A C 1
ATOM 1324 O O . ASP A 1 184 ? -14.842 -10.285 23.796 1.00 93.88 184 ASP A O 1
ATOM 1328 N N . ASP A 1 185 ? -15.602 -12.389 23.875 1.00 93.00 185 ASP A N 1
ATOM 1329 C CA . ASP A 1 185 ? -16.224 -12.262 25.198 1.00 93.00 185 ASP A CA 1
ATOM 1330 C C . ASP A 1 185 ? -15.218 -11.945 26.313 1.00 93.00 185 ASP A C 1
ATOM 1332 O O . ASP A 1 185 ? -15.588 -11.358 27.329 1.00 93.00 185 ASP A O 1
ATOM 1336 N N . GLN A 1 186 ? -13.930 -12.239 26.124 1.00 91.50 186 GLN A N 1
ATOM 1337 C CA . GLN A 1 186 ? -12.858 -11.932 27.080 1.00 91.50 186 GLN A CA 1
ATOM 1338 C C . GLN A 1 186 ? -12.249 -10.540 26.859 1.00 91.50 186 GLN A C 1
ATOM 1340 O O . GLN A 1 186 ? -11.553 -10.026 27.733 1.00 91.50 186 GLN A O 1
ATOM 1345 N N . GLY A 1 187 ? -12.568 -9.889 25.741 1.00 91.38 187 GLY A N 1
ATOM 1346 C CA . GLY A 1 187 ? -12.087 -8.559 25.387 1.00 91.38 187 GLY A CA 1
ATOM 1347 C C . GLY A 1 187 ? -10.794 -8.577 24.582 1.00 91.38 187 GLY A C 1
ATOM 1348 O O . GLY A 1 187 ? -10.164 -7.533 24.471 1.00 91.38 187 GLY A O 1
ATOM 1349 N N . ARG A 1 188 ? -10.396 -9.729 24.037 1.00 92.31 188 ARG A N 1
ATOM 1350 C CA . ARG A 1 188 ? -9.268 -9.854 23.101 1.00 92.31 188 ARG A CA 1
ATOM 1351 C C . ARG A 1 188 ? -9.738 -9.567 21.685 1.00 92.31 188 ARG A C 1
ATOM 1353 O O . ARG A 1 188 ? -10.930 -9.678 21.401 1.00 92.31 188 ARG A O 1
ATOM 1360 N N . VAL A 1 189 ? -8.821 -9.217 20.788 1.00 93.56 189 VAL A N 1
ATOM 1361 C CA . VAL A 1 189 ? -9.177 -8.962 19.388 1.00 93.56 189 VAL A CA 1
ATOM 1362 C C . VAL A 1 189 ? -9.458 -10.295 18.704 1.00 93.56 189 VAL A C 1
ATOM 1364 O O . VAL A 1 189 ? -8.573 -11.128 18.567 1.00 93.56 189 VAL A O 1
ATOM 1367 N N . ALA A 1 190 ? -10.703 -10.502 18.280 1.00 93.38 190 ALA A N 1
ATOM 1368 C CA . ALA A 1 190 ? -11.110 -11.727 17.597 1.00 93.38 190 ALA A CA 1
ATOM 1369 C C . ALA A 1 190 ? -10.993 -11.585 16.080 1.00 93.38 190 ALA A C 1
ATOM 1371 O O . ALA A 1 190 ? -10.491 -12.479 15.401 1.00 93.38 190 ALA A O 1
ATOM 1372 N N . LYS A 1 191 ? -11.475 -10.449 15.559 1.00 96.00 191 LYS A N 1
ATOM 1373 C CA . LYS A 1 191 ? -11.575 -10.194 14.124 1.00 96.00 191 LYS A CA 1
ATOM 1374 C C . LYS A 1 191 ? -11.198 -8.766 13.769 1.00 96.00 191 LYS A C 1
ATOM 1376 O O . LYS A 1 191 ? -11.527 -7.825 14.501 1.00 96.00 191 LYS A O 1
ATOM 1381 N N . VAL A 1 192 ? -10.578 -8.608 12.609 1.00 96.12 192 VAL A N 1
ATOM 1382 C CA . VAL A 1 192 ? -10.168 -7.326 12.037 1.00 96.12 192 VAL A CA 1
ATOM 1383 C C . VAL A 1 192 ? -10.665 -7.240 10.598 1.00 96.12 192 VAL A C 1
ATOM 1385 O O . VAL A 1 192 ? -10.525 -8.189 9.839 1.00 96.12 192 VAL A O 1
ATOM 1388 N N . ALA A 1 193 ? -11.191 -6.085 10.203 1.00 96.88 193 ALA A N 1
ATOM 1389 C CA . ALA A 1 193 ? -11.355 -5.726 8.797 1.00 96.88 193 ALA A CA 1
ATOM 1390 C C . ALA A 1 193 ? -10.485 -4.512 8.493 1.00 96.88 193 ALA A C 1
ATOM 1392 O O . ALA A 1 193 ? -10.594 -3.493 9.178 1.00 96.88 193 ALA A O 1
ATOM 1393 N N . ALA A 1 194 ? -9.635 -4.606 7.476 1.00 94.25 194 ALA A N 1
ATOM 1394 C CA . ALA A 1 194 ? -8.678 -3.567 7.122 1.00 94.25 194 ALA A CA 1
ATOM 1395 C C . ALA A 1 194 ? -8.787 -3.215 5.635 1.00 94.25 194 ALA A C 1
ATOM 1397 O O . ALA A 1 194 ? -8.339 -3.969 4.773 1.00 94.25 194 ALA A O 1
ATOM 1398 N N . ALA A 1 195 ? -9.351 -2.043 5.341 1.00 92.81 195 ALA A N 1
ATOM 1399 C CA . ALA A 1 195 ? -9.373 -1.477 3.999 1.00 92.81 195 ALA A CA 1
ATOM 1400 C C . ALA A 1 195 ? -8.270 -0.440 3.819 1.00 92.81 195 ALA A C 1
ATOM 1402 O O . ALA A 1 195 ? -8.100 0.435 4.670 1.00 92.81 195 ALA A O 1
ATOM 1403 N N . HIS A 1 196 ? -7.551 -0.523 2.702 1.00 89.56 196 HIS A N 1
ATOM 1404 C CA . HIS A 1 196 ? -6.479 0.411 2.348 1.00 89.56 196 HIS A CA 1
ATOM 1405 C C . HIS A 1 196 ? -6.622 0.849 0.898 1.00 89.56 196 HIS A C 1
ATOM 1407 O O . HIS A 1 196 ? -6.782 0.009 0.017 1.00 89.56 196 HIS A O 1
ATOM 1413 N N . ASP A 1 197 ? -6.532 2.155 0.665 1.00 87.12 197 ASP A N 1
ATOM 1414 C CA . ASP A 1 197 ? -6.417 2.765 -0.656 1.00 87.12 197 ASP A CA 1
ATOM 1415 C C . ASP A 1 197 ? -4.963 2.656 -1.116 1.00 87.12 197 ASP A C 1
ATOM 1417 O O . ASP A 1 197 ? -4.087 3.418 -0.692 1.00 87.12 197 ASP A O 1
ATOM 1421 N N . PHE A 1 198 ? -4.718 1.681 -1.983 1.00 80.06 198 PHE A N 1
ATOM 1422 C CA . PHE A 1 198 ? -3.416 1.439 -2.588 1.00 80.06 198 PHE A CA 1
ATOM 1423 C C . PHE A 1 198 ? -3.196 2.242 -3.877 1.00 80.06 198 PHE A C 1
ATOM 1425 O O . PHE A 1 198 ? -2.105 2.184 -4.453 1.00 80.06 198 PHE A O 1
ATOM 1432 N N . GLY A 1 199 ? -4.215 2.955 -4.371 1.00 81.44 199 GLY A N 1
ATOM 1433 C CA . GLY A 1 199 ? -4.249 3.404 -5.758 1.00 81.44 199 GLY A CA 1
ATOM 1434 C C . GLY A 1 199 ? -4.056 2.211 -6.697 1.00 81.44 199 GLY A C 1
ATOM 1435 O O . GLY A 1 199 ? -4.876 1.297 -6.723 1.00 81.44 199 GLY A O 1
ATOM 1436 N N . ARG A 1 200 ? -2.949 2.180 -7.441 1.00 81.25 200 ARG A N 1
ATOM 1437 C CA . ARG A 1 200 ? -2.537 1.005 -8.218 1.00 81.25 200 ARG A CA 1
ATOM 1438 C C . ARG A 1 200 ? -1.668 0.058 -7.385 1.00 81.25 200 ARG A C 1
ATOM 1440 O O . ARG A 1 200 ? -0.574 0.417 -6.956 1.00 81.25 200 ARG A O 1
ATOM 1447 N N . LEU A 1 201 ? -2.103 -1.193 -7.245 1.00 79.19 201 LEU A N 1
ATOM 1448 C CA . LEU A 1 201 ? -1.295 -2.270 -6.666 1.00 79.19 201 LEU A CA 1
ATOM 1449 C C . LEU A 1 201 ? -0.299 -2.819 -7.693 1.00 79.19 201 LEU A C 1
ATOM 1451 O O . LEU A 1 201 ? -0.696 -3.355 -8.723 1.00 79.19 201 LEU A O 1
ATOM 1455 N N . ILE A 1 202 ? 0.999 -2.721 -7.391 1.00 78.56 202 ILE A N 1
ATOM 1456 C CA . ILE A 1 202 ? 2.057 -3.389 -8.175 1.00 78.56 202 ILE A CA 1
ATOM 1457 C C . ILE A 1 202 ? 2.104 -4.884 -7.836 1.00 78.56 202 ILE A C 1
ATOM 1459 O O . ILE A 1 202 ? 2.273 -5.726 -8.714 1.00 78.56 202 ILE A O 1
ATOM 1463 N N . ASN A 1 203 ? 1.969 -5.215 -6.550 1.00 81.06 203 ASN A N 1
ATOM 1464 C CA . ASN A 1 203 ? 2.088 -6.573 -6.039 1.00 81.06 203 ASN A CA 1
ATOM 1465 C C . ASN A 1 203 ? 1.013 -6.822 -4.966 1.00 81.06 203 ASN A C 1
ATOM 1467 O O . ASN A 1 203 ? 1.170 -6.328 -3.847 1.00 81.06 203 ASN A O 1
ATOM 1471 N N . PRO A 1 204 ? -0.063 -7.563 -5.295 1.00 82.31 204 PRO A N 1
ATOM 1472 C CA . PRO A 1 204 ? -1.157 -7.845 -4.366 1.00 82.31 204 PRO A CA 1
ATOM 1473 C C . PRO A 1 204 ? -0.711 -8.554 -3.086 1.00 82.31 204 PRO A C 1
ATOM 1475 O O . PRO A 1 204 ? -1.027 -8.083 -2.000 1.00 82.31 204 PRO A O 1
ATOM 1478 N N . LEU A 1 205 ? 0.110 -9.605 -3.208 1.00 84.44 205 LEU A N 1
ATOM 1479 C CA . LEU A 1 205 ? 0.617 -10.368 -2.060 1.00 84.44 205 LEU A CA 1
ATOM 1480 C C . LEU A 1 205 ? 1.428 -9.484 -1.115 1.00 84.44 205 LEU A C 1
ATOM 1482 O O . LEU A 1 205 ? 1.270 -9.531 0.100 1.00 84.44 205 LEU A O 1
ATOM 1486 N N . TYR A 1 206 ? 2.290 -8.639 -1.680 1.00 80.56 206 TYR A N 1
ATOM 1487 C CA . TYR A 1 206 ? 3.047 -7.686 -0.880 1.00 80.56 206 TYR A CA 1
ATOM 1488 C C . TYR A 1 206 ? 2.123 -6.658 -0.209 1.00 80.56 206 TYR A C 1
ATOM 1490 O O . TYR A 1 206 ? 2.310 -6.337 0.961 1.00 80.56 206 TYR A O 1
ATOM 1498 N N . GLY A 1 207 ? 1.098 -6.177 -0.919 1.00 81.88 207 GLY A N 1
ATOM 1499 C CA . GLY A 1 207 ? 0.078 -5.296 -0.353 1.00 81.88 207 GLY A CA 1
ATOM 1500 C C . GLY A 1 207 ? -0.615 -5.907 0.867 1.00 81.88 207 GLY A C 1
ATOM 1501 O O . GLY A 1 207 ? -0.704 -5.251 1.902 1.00 81.88 207 GLY A O 1
ATOM 1502 N N . GLU A 1 208 ? -1.029 -7.171 0.779 1.00 85.44 208 GLU A N 1
ATOM 1503 C CA . GLU A 1 208 ? -1.652 -7.911 1.885 1.00 85.44 208 GLU A CA 1
ATOM 1504 C C . GLU A 1 208 ? -0.715 -8.055 3.089 1.00 85.44 208 GLU A C 1
ATOM 1506 O O . GLU A 1 208 ? -1.101 -7.721 4.212 1.00 85.44 208 GLU A O 1
ATOM 1511 N N . VAL A 1 209 ? 0.540 -8.461 2.862 1.00 85.75 209 VAL A N 1
ATOM 1512 C CA . VAL A 1 209 ? 1.549 -8.572 3.932 1.00 85.75 209 VAL A CA 1
ATOM 1513 C C . VAL A 1 209 ? 1.729 -7.236 4.651 1.00 85.75 209 VAL A C 1
ATOM 1515 O O . VAL A 1 209 ? 1.743 -7.197 5.880 1.00 85.75 209 VAL A O 1
ATOM 1518 N N . ARG A 1 210 ? 1.784 -6.118 3.915 1.00 83.38 210 ARG A N 1
ATOM 1519 C CA . ARG A 1 210 ? 1.910 -4.780 4.514 1.00 83.38 210 ARG A CA 1
ATOM 1520 C C . ARG A 1 210 ? 0.715 -4.388 5.374 1.00 83.38 210 ARG A C 1
ATOM 1522 O O . ARG A 1 210 ? 0.907 -3.716 6.387 1.00 83.38 210 ARG A O 1
ATOM 1529 N N . VAL A 1 211 ? -0.493 -4.809 5.007 1.00 86.94 211 VAL A N 1
ATOM 1530 C CA . VAL A 1 211 ? -1.689 -4.587 5.833 1.00 86.94 211 VAL A CA 1
ATOM 1531 C C . VAL A 1 211 ? -1.623 -5.409 7.115 1.00 86.94 211 VAL A C 1
ATOM 1533 O O . VAL A 1 211 ? -1.870 -4.864 8.190 1.00 86.94 211 VAL A O 1
ATOM 1536 N N . LEU A 1 212 ? -1.232 -6.682 7.029 1.00 88.38 212 LEU A N 1
ATOM 1537 C CA . LEU A 1 212 ? -1.079 -7.546 8.205 1.00 88.38 212 LEU A CA 1
ATOM 1538 C C . LEU A 1 212 ? -0.006 -7.021 9.161 1.00 88.38 212 LEU A C 1
ATOM 1540 O O . LEU A 1 212 ? -0.250 -6.926 10.362 1.00 88.38 212 LEU A O 1
ATOM 1544 N N . GLU A 1 213 ? 1.150 -6.606 8.637 1.00 85.62 213 GLU A N 1
ATOM 1545 C CA . GLU A 1 213 ? 2.209 -5.974 9.431 1.00 85.62 213 GLU A CA 1
ATOM 1546 C C . GLU A 1 213 ? 1.709 -4.721 10.153 1.00 85.62 213 GLU A C 1
ATOM 1548 O O . GLU A 1 213 ? 2.080 -4.477 11.301 1.00 85.62 213 GLU A O 1
ATOM 1553 N N . SER A 1 214 ? 0.863 -3.921 9.504 1.00 84.25 214 SER A N 1
ATOM 1554 C CA . SER A 1 214 ? 0.338 -2.705 10.117 1.00 84.25 214 SER A CA 1
ATOM 1555 C C . SER A 1 214 ? -0.664 -3.002 11.228 1.00 84.25 214 SER A C 1
ATOM 1557 O O . SER A 1 214 ? -0.608 -2.365 12.282 1.00 84.25 214 SER A O 1
ATOM 1559 N N . VAL A 1 215 ? -1.549 -3.983 11.022 1.00 88.69 215 VAL A N 1
ATOM 1560 C CA . VAL A 1 215 ? -2.458 -4.469 12.066 1.00 88.69 215 VAL A CA 1
ATOM 1561 C C . VAL A 1 215 ? -1.627 -4.981 13.244 1.00 88.69 215 VAL A C 1
ATOM 1563 O O . VAL A 1 215 ? -1.838 -4.535 14.370 1.00 88.69 215 VAL A O 1
ATOM 1566 N N . ALA A 1 216 ? -0.610 -5.808 12.982 1.00 88.12 216 ALA A N 1
ATOM 1567 C CA . ALA A 1 216 ? 0.295 -6.339 13.999 1.00 88.12 216 ALA A CA 1
ATOM 1568 C C . ALA A 1 216 ? 0.988 -5.237 14.810 1.00 88.12 216 ALA A C 1
ATOM 1570 O O . ALA A 1 216 ? 1.005 -5.291 16.038 1.00 88.12 216 ALA A O 1
ATOM 1571 N N . GLN A 1 217 ? 1.520 -4.212 14.140 1.00 86.38 217 GLN A N 1
ATOM 1572 C CA . GLN A 1 217 ? 2.170 -3.075 14.798 1.00 86.38 217 GLN A CA 1
ATOM 1573 C C . GLN A 1 217 ? 1.201 -2.304 15.700 1.00 86.38 217 GLN A C 1
ATOM 1575 O O . GLN A 1 217 ? 1.560 -1.963 16.827 1.00 86.38 217 GLN A O 1
ATOM 1580 N N . GLY A 1 218 ? -0.031 -2.060 15.241 1.00 87.94 218 GLY A N 1
ATOM 1581 C CA . GLY A 1 218 ? -1.061 -1.410 16.054 1.00 87.94 218 GLY A CA 1
ATOM 1582 C C . GLY A 1 218 ? -1.394 -2.213 17.314 1.00 87.94 218 GLY A C 1
ATOM 1583 O O . GLY A 1 218 ? -1.422 -1.659 18.413 1.00 87.94 218 GLY A O 1
ATOM 1584 N N . LEU A 1 219 ? -1.573 -3.529 17.179 1.00 89.06 219 LEU A N 1
ATOM 1585 C CA . LEU A 1 219 ? -1.833 -4.418 18.316 1.00 89.06 219 LEU A CA 1
ATOM 1586 C C . LEU A 1 219 ? -0.638 -4.481 19.279 1.00 89.06 219 LEU A C 1
ATOM 1588 O O . LEU A 1 219 ? -0.821 -4.362 20.489 1.00 89.06 219 LEU A O 1
ATOM 1592 N N . ALA A 1 220 ? 0.589 -4.568 18.761 1.00 87.62 220 ALA A N 1
ATOM 1593 C CA . ALA A 1 220 ? 1.805 -4.567 19.572 1.00 87.62 220 ALA A CA 1
ATOM 1594 C C . ALA A 1 220 ? 1.974 -3.262 20.369 1.00 87.62 220 ALA A C 1
ATOM 1596 O O . ALA A 1 220 ? 2.337 -3.302 21.546 1.00 87.62 220 ALA A O 1
ATOM 1597 N N . LEU A 1 221 ? 1.665 -2.109 19.765 1.00 88.75 221 LEU A N 1
ATOM 1598 C CA . LEU A 1 221 ? 1.669 -0.813 20.453 1.00 88.75 221 LEU A CA 1
ATOM 1599 C C . LEU A 1 221 ? 0.603 -0.747 21.553 1.00 88.75 221 LEU A C 1
ATOM 1601 O O . LEU A 1 221 ? 0.897 -0.293 22.659 1.00 88.75 221 LEU A O 1
ATOM 1605 N N . ALA A 1 222 ? -0.613 -1.231 21.281 1.00 90.12 222 ALA A N 1
ATOM 1606 C CA . ALA A 1 222 ? -1.674 -1.308 22.286 1.00 90.12 222 ALA A CA 1
ATOM 1607 C C . ALA A 1 222 ? -1.296 -2.225 23.460 1.00 90.12 222 ALA A C 1
ATOM 1609 O O . ALA A 1 222 ? -1.627 -1.913 24.602 1.00 90.12 222 ALA A O 1
ATOM 1610 N N . ALA A 1 223 ? -0.580 -3.315 23.184 1.00 88.25 223 ALA A N 1
ATOM 1611 C CA . ALA A 1 223 ? -0.133 -4.297 24.168 1.00 88.25 223 ALA A CA 1
ATOM 1612 C C . ALA A 1 223 ? 1.132 -3.883 24.943 1.00 88.25 223 ALA A C 1
ATOM 1614 O O . ALA A 1 223 ? 1.442 -4.476 25.971 1.00 88.25 223 ALA A O 1
ATOM 1615 N N . GLY A 1 224 ? 1.884 -2.892 24.455 1.00 87.81 224 GLY A N 1
ATOM 1616 C CA . GLY A 1 224 ? 3.176 -2.511 25.038 1.00 87.81 224 GLY A CA 1
ATOM 1617 C C . GLY A 1 224 ? 4.305 -3.483 24.698 1.00 87.81 224 GLY A C 1
ATOM 1618 O O . GLY A 1 224 ? 5.278 -3.579 25.435 1.00 87.81 224 GLY A O 1
ATOM 1619 N N . LEU A 1 225 ? 4.183 -4.194 23.576 1.00 83.06 225 LEU A N 1
ATOM 1620 C CA . LEU A 1 225 ? 5.137 -5.204 23.106 1.00 83.06 225 LEU A CA 1
ATOM 1621 C C . LEU A 1 225 ? 6.198 -4.627 22.154 1.00 83.06 225 LEU A C 1
ATOM 1623 O O . LEU A 1 225 ? 6.814 -5.362 21.383 1.00 83.06 225 LEU A O 1
ATOM 1627 N N . ALA A 1 226 ? 6.419 -3.310 22.171 1.00 69.31 226 ALA A N 1
ATOM 1628 C CA . ALA A 1 226 ? 7.433 -2.679 21.333 1.00 69.31 226 ALA A CA 1
ATOM 1629 C C . ALA A 1 226 ? 8.829 -3.242 21.671 1.00 69.31 226 ALA A C 1
ATOM 1631 O O . ALA A 1 226 ? 9.335 -3.041 22.771 1.00 69.31 226 ALA A O 1
ATOM 1632 N N . GLY A 1 227 ? 9.438 -3.963 20.722 1.00 65.38 227 GLY A N 1
ATOM 1633 C CA . GLY A 1 227 ? 10.742 -4.611 20.910 1.00 65.38 227 GLY A CA 1
ATOM 1634 C C . GLY A 1 227 ? 10.709 -5.924 21.702 1.00 65.38 227 GLY A C 1
ATOM 1635 O O . GLY A 1 227 ? 11.769 -6.428 22.067 1.00 65.38 227 GLY A O 1
ATOM 1636 N N . ALA A 1 228 ? 9.527 -6.490 21.969 1.00 66.81 228 ALA A N 1
ATOM 1637 C CA . ALA A 1 228 ? 9.411 -7.787 22.626 1.00 66.81 228 ALA A CA 1
ATOM 1638 C C . ALA A 1 228 ? 9.954 -8.915 21.730 1.00 66.81 228 ALA A C 1
ATOM 1640 O O . ALA A 1 228 ? 9.652 -8.983 20.538 1.00 66.81 228 ALA A O 1
ATOM 1641 N N . THR A 1 229 ? 10.729 -9.826 22.319 1.00 59.88 229 THR A N 1
ATOM 1642 C CA . THR A 1 229 ? 11.189 -11.063 21.682 1.00 59.88 229 THR A CA 1
ATOM 1643 C C . THR A 1 229 ? 10.484 -12.249 22.343 1.00 59.88 229 THR A C 1
ATOM 1645 O O . THR A 1 229 ? 10.438 -12.355 23.566 1.00 59.88 229 THR A O 1
ATOM 1648 N N . GLY A 1 230 ? 9.865 -13.125 21.551 1.00 66.31 230 GLY A N 1
ATOM 1649 C CA . GLY A 1 230 ? 9.089 -14.246 22.082 1.00 66.31 230 GLY A CA 1
ATOM 1650 C C . GLY A 1 230 ? 8.176 -14.886 21.044 1.00 66.31 230 GLY A C 1
ATOM 1651 O O . GLY A 1 230 ? 8.131 -14.460 19.890 1.00 66.31 230 GLY A O 1
ATOM 1652 N N . GLN A 1 231 ? 7.456 -15.928 21.458 1.00 68.62 231 GLN A N 1
ATOM 1653 C CA . GLN A 1 231 ? 6.469 -16.575 20.601 1.00 68.62 231 GLN A CA 1
ATOM 1654 C C . GLN A 1 231 ? 5.278 -15.624 20.392 1.00 68.62 231 GLN A C 1
ATOM 1656 O O . GLN A 1 231 ? 4.706 -15.158 21.380 1.00 68.62 231 GLN A O 1
ATOM 1661 N N . PRO A 1 232 ? 4.907 -15.308 19.139 1.00 66.06 232 PRO A N 1
ATOM 1662 C CA . PRO A 1 232 ? 3.788 -14.418 18.875 1.00 66.06 232 PRO A CA 1
ATOM 1663 C C . PRO A 1 232 ? 2.483 -15.053 19.362 1.00 66.06 232 PRO A C 1
ATOM 1665 O O . PRO A 1 232 ? 2.259 -16.254 19.184 1.00 66.06 232 PRO A O 1
ATOM 1668 N N . ALA A 1 233 ? 1.621 -14.235 19.967 1.00 70.25 233 ALA A N 1
ATOM 1669 C CA . ALA A 1 233 ? 0.243 -14.623 20.235 1.00 70.25 233 ALA A CA 1
ATOM 1670 C C . ALA A 1 233 ? -0.472 -14.980 18.915 1.00 70.25 233 ALA A C 1
ATOM 1672 O O . ALA A 1 233 ? -0.058 -14.501 17.850 1.00 70.25 233 ALA A O 1
ATOM 1673 N N . PRO A 1 234 ? -1.532 -15.812 18.954 1.00 78.00 234 PRO A N 1
ATOM 1674 C CA . PRO A 1 234 ? -2.356 -16.064 17.780 1.00 78.00 234 PRO A CA 1
ATOM 1675 C C . PRO A 1 234 ? -2.808 -14.747 17.144 1.00 78.00 234 PRO A C 1
ATOM 1677 O O . PRO A 1 234 ? -3.361 -13.885 17.822 1.00 78.00 234 PRO A O 1
ATOM 1680 N N . PHE A 1 235 ? -2.549 -14.587 15.848 1.00 86.00 235 PHE A N 1
ATOM 1681 C CA . PHE A 1 235 ? -2.957 -13.391 15.121 1.00 86.00 235 PHE A CA 1
ATOM 1682 C C . PHE A 1 235 ? -4.476 -13.416 14.889 1.00 86.00 235 PHE A C 1
ATOM 1684 O O . PHE A 1 235 ? -4.997 -14.481 14.541 1.00 86.00 235 PHE A O 1
ATOM 1691 N N . PRO A 1 236 ? -5.199 -12.294 15.059 1.00 88.06 236 PRO A N 1
ATOM 1692 C CA . PRO A 1 236 ? -6.641 -12.275 14.851 1.00 88.06 236 PRO A CA 1
ATOM 1693 C C . PRO A 1 236 ? -7.008 -12.570 13.396 1.00 88.06 236 PRO A C 1
ATOM 1695 O O . PRO A 1 236 ? -6.270 -12.230 12.462 1.00 88.06 236 PRO A O 1
ATOM 1698 N N . GLU A 1 237 ? -8.192 -13.150 13.195 1.00 92.44 237 GLU A N 1
ATOM 1699 C CA . GLU A 1 237 ? -8.753 -13.338 11.857 1.00 92.44 237 GLU A CA 1
ATOM 1700 C C . GLU A 1 237 ? -8.882 -11.965 11.183 1.00 92.44 237 GLU A C 1
ATOM 1702 O O . GLU A 1 237 ? -9.525 -11.061 11.717 1.00 92.44 237 GLU A O 1
ATOM 1707 N N . THR A 1 238 ? -8.220 -11.781 10.040 1.00 92.38 238 THR A N 1
ATOM 1708 C CA . THR A 1 238 ? -8.107 -10.469 9.397 1.00 92.38 238 THR A CA 1
ATOM 1709 C C . THR A 1 238 ? -8.620 -10.521 7.964 1.00 92.38 238 THR A C 1
ATOM 1711 O O . THR A 1 238 ? -8.028 -11.170 7.106 1.00 92.38 238 THR A O 1
ATOM 1714 N N . GLU A 1 239 ? -9.700 -9.788 7.703 1.00 94.56 239 GLU A N 1
ATOM 1715 C CA . GLU A 1 239 ? -10.240 -9.533 6.371 1.00 94.56 239 GLU A CA 1
ATOM 1716 C C . GLU A 1 239 ? -9.531 -8.316 5.760 1.00 94.56 239 GLU A C 1
ATOM 1718 O O . GLU A 1 239 ? -9.603 -7.198 6.285 1.00 94.56 239 GLU A O 1
ATOM 1723 N N . ILE A 1 240 ? -8.829 -8.526 4.647 1.00 91.25 240 ILE A N 1
ATOM 1724 C CA . ILE A 1 240 ? -8.091 -7.472 3.947 1.00 91.25 240 ILE A CA 1
ATOM 1725 C C . ILE A 1 240 ? -8.898 -7.024 2.735 1.00 91.25 240 ILE A C 1
ATOM 1727 O O . ILE A 1 240 ? -9.254 -7.825 1.875 1.00 91.25 240 ILE A O 1
ATOM 1731 N N . TYR A 1 241 ? -9.136 -5.719 2.650 1.00 90.44 241 TYR A N 1
ATOM 1732 C CA . TYR A 1 241 ? -9.869 -5.092 1.560 1.00 90.44 241 TYR A CA 1
ATOM 1733 C C . TYR A 1 241 ? -8.935 -4.159 0.780 1.00 90.44 241 TYR A C 1
ATOM 1735 O O . TYR A 1 241 ? -8.801 -2.980 1.128 1.00 90.44 241 TYR A O 1
ATOM 1743 N N . PRO A 1 242 ? -8.252 -4.656 -0.266 1.00 84.75 242 PRO A N 1
ATOM 1744 C CA . PRO A 1 242 ? -7.473 -3.795 -1.136 1.00 84.75 242 PRO A CA 1
ATOM 1745 C C . PRO A 1 242 ? -8.418 -2.908 -1.944 1.00 84.75 242 PRO A C 1
ATOM 1747 O O . PRO A 1 242 ? -9.168 -3.379 -2.797 1.00 84.75 242 PRO A O 1
ATOM 1750 N N . VAL A 1 243 ? -8.381 -1.608 -1.673 1.00 85.31 243 VAL A N 1
ATOM 1751 C CA . VAL A 1 243 ? -9.102 -0.612 -2.455 1.00 85.31 243 VAL A CA 1
ATOM 1752 C C . VAL A 1 243 ? -8.126 -0.049 -3.470 1.00 85.31 243 VAL A C 1
ATOM 1754 O O . VAL A 1 243 ? -7.132 0.586 -3.122 1.00 85.31 243 VAL A O 1
ATOM 1757 N N . SER A 1 244 ? -8.395 -0.317 -4.742 1.00 73.00 244 SER A N 1
ATOM 1758 C CA . SER A 1 244 ? -7.704 0.343 -5.838 1.00 73.00 244 SER A CA 1
ATOM 1759 C C . SER A 1 244 ? -8.514 1.531 -6.335 1.00 73.00 244 SER A C 1
ATOM 1761 O O . SER A 1 244 ? -9.745 1.560 -6.231 1.00 73.00 244 SER A O 1
ATOM 1763 N N . ASN A 1 245 ? -7.831 2.499 -6.937 1.00 68.00 245 ASN A N 1
ATOM 1764 C CA . ASN A 1 245 ? -8.529 3.537 -7.682 1.00 68.00 245 ASN A CA 1
ATOM 1765 C C . ASN A 1 245 ? -9.292 2.911 -8.869 1.00 68.00 245 ASN A C 1
ATOM 1767 O O . ASN A 1 245 ? -8.869 1.922 -9.465 1.00 68.00 245 ASN A O 1
ATOM 1771 N N . GLN A 1 246 ? -10.456 3.473 -9.193 1.00 68.44 246 GLN A N 1
ATOM 1772 C CA . GLN A 1 246 ? -11.284 3.048 -10.334 1.00 68.44 246 GLN A CA 1
ATOM 1773 C C . GLN A 1 246 ? -11.073 3.954 -11.554 1.00 68.44 246 GLN A C 1
ATOM 1775 O O . GLN A 1 246 ? -11.920 4.027 -12.444 1.00 68.44 246 GLN A O 1
ATOM 1780 N N . LEU A 1 247 ? -9.968 4.704 -11.581 1.00 75.44 247 LEU A N 1
ATOM 1781 C CA . LEU A 1 247 ? -9.689 5.597 -12.694 1.00 75.44 247 LEU A CA 1
ATOM 1782 C C . LEU A 1 247 ? -9.404 4.784 -13.967 1.00 75.44 247 LEU A C 1
ATOM 1784 O O . LEU A 1 247 ? -8.725 3.758 -13.896 1.00 75.44 247 LEU A O 1
ATOM 1788 N N . PRO A 1 248 ? -9.860 5.256 -15.141 1.00 80.44 248 PRO A N 1
ATOM 1789 C CA . PRO A 1 248 ? -9.451 4.708 -16.426 1.00 80.44 248 PRO A CA 1
ATOM 1790 C C . PRO A 1 248 ? -7.928 4.574 -16.540 1.00 80.44 248 PRO A C 1
ATOM 1792 O O . PRO A 1 248 ? -7.192 5.471 -16.124 1.00 80.44 248 PRO A O 1
ATOM 1795 N N . GLU A 1 249 ? -7.453 3.504 -17.185 1.00 79.81 249 GLU A N 1
ATOM 1796 C CA . GLU A 1 249 ? -6.017 3.214 -17.343 1.00 79.81 249 GLU A CA 1
ATOM 1797 C C . GLU A 1 249 ? -5.240 4.413 -17.914 1.00 79.81 249 GLU A C 1
ATOM 1799 O O . GLU A 1 249 ? -4.150 4.723 -17.445 1.00 79.81 249 GLU A O 1
ATOM 1804 N N . ALA A 1 250 ? -5.818 5.156 -18.863 1.00 81.38 250 ALA A N 1
ATOM 1805 C CA . ALA A 1 250 ? -5.195 6.354 -19.430 1.00 81.38 250 ALA A CA 1
ATOM 1806 C C . ALA A 1 250 ? -4.911 7.448 -18.379 1.00 81.38 250 ALA A C 1
ATOM 1808 O O . ALA A 1 250 ? -3.863 8.093 -18.431 1.00 81.38 250 ALA A O 1
ATOM 1809 N N . LEU A 1 251 ? -5.805 7.631 -17.400 1.00 77.19 251 LEU A N 1
ATOM 1810 C CA . LEU A 1 251 ? -5.606 8.585 -16.306 1.00 77.19 251 LEU A CA 1
ATOM 1811 C C . LEU A 1 251 ? -4.578 8.067 -15.300 1.00 77.19 251 LEU A C 1
ATOM 1813 O O . LEU A 1 251 ? -3.730 8.835 -14.856 1.00 77.19 251 LEU A O 1
ATOM 1817 N N . LEU A 1 252 ? -4.579 6.764 -15.005 1.00 76.56 252 LEU A N 1
ATOM 1818 C CA . LEU A 1 252 ? -3.540 6.151 -14.169 1.00 76.56 252 LEU A CA 1
ATOM 1819 C C . LEU A 1 252 ? -2.154 6.327 -14.774 1.00 76.56 252 LEU A C 1
ATOM 1821 O O . LEU A 1 252 ? -1.212 6.684 -14.073 1.00 76.56 252 LEU A O 1
ATOM 1825 N N . GLN A 1 253 ? -2.030 6.145 -16.087 1.00 78.50 253 GLN A N 1
ATOM 1826 C CA . GLN A 1 253 ? -0.778 6.361 -16.803 1.00 78.50 253 GLN A CA 1
ATOM 1827 C C . GLN A 1 253 ? -0.337 7.834 -16.770 1.00 78.50 253 GLN A C 1
ATOM 1829 O O . GLN A 1 253 ? 0.865 8.097 -16.803 1.00 78.50 253 GLN A O 1
ATOM 1834 N N . ALA A 1 254 ? -1.250 8.797 -16.650 1.00 79.56 254 ALA A N 1
ATOM 1835 C CA . ALA A 1 254 ? -0.884 10.203 -16.477 1.00 79.56 254 ALA A CA 1
ATOM 1836 C C . ALA A 1 254 ? -0.360 10.521 -15.061 1.00 79.56 254 ALA A C 1
ATOM 1838 O O . ALA A 1 254 ? 0.356 11.506 -14.882 1.00 79.56 254 ALA A O 1
ATOM 1839 N N . LEU A 1 255 ? -0.661 9.681 -14.062 1.00 79.94 255 LEU A N 1
ATOM 1840 C CA . LEU A 1 255 ? -0.210 9.877 -12.685 1.00 79.94 255 LEU A CA 1
ATOM 1841 C C . LEU A 1 255 ? 1.255 9.445 -12.472 1.00 79.94 255 LEU A C 1
ATOM 1843 O O . LEU A 1 255 ? 1.755 8.509 -13.121 1.00 79.94 255 LEU A O 1
ATOM 1847 N N . PRO A 1 256 ? 1.958 10.067 -11.504 1.00 76.44 256 PRO A N 1
ATOM 1848 C CA . PRO A 1 256 ? 3.265 9.604 -11.050 1.00 76.44 256 PRO A CA 1
ATOM 1849 C C . PRO A 1 256 ? 3.212 8.134 -10.636 1.00 76.44 256 PRO A C 1
ATOM 1851 O O . PRO A 1 256 ? 2.225 7.678 -10.063 1.00 76.44 256 PRO A O 1
ATOM 1854 N N . ALA A 1 257 ? 4.265 7.377 -10.959 1.00 80.38 257 ALA A N 1
ATOM 1855 C CA . ALA A 1 257 ? 4.343 5.940 -10.681 1.00 80.38 257 ALA A CA 1
ATOM 1856 C C . ALA A 1 257 ? 3.120 5.124 -11.169 1.00 80.38 257 ALA A C 1
ATOM 1858 O O . ALA A 1 257 ? 2.851 4.058 -10.633 1.00 80.38 257 ALA A O 1
ATOM 1859 N N . ALA A 1 258 ? 2.383 5.613 -12.175 1.00 79.69 258 ALA A N 1
ATOM 1860 C CA . ALA A 1 258 ? 1.152 4.999 -12.682 1.00 79.69 258 ALA A CA 1
ATOM 1861 C C . ALA A 1 258 ? 0.020 4.880 -11.633 1.00 79.69 258 ALA A C 1
ATOM 1863 O O . ALA A 1 258 ? -0.766 3.933 -11.663 1.00 79.69 258 ALA A O 1
ATOM 1864 N N . GLY A 1 259 ? -0.047 5.827 -10.689 1.00 78.69 259 GLY A N 1
ATOM 1865 C CA . GLY A 1 259 ? -1.105 5.898 -9.676 1.00 78.69 259 GLY A CA 1
ATOM 1866 C C . GLY A 1 259 ? -0.888 4.997 -8.458 1.00 78.69 259 GLY A C 1
ATOM 1867 O O . GLY A 1 259 ? -1.824 4.777 -7.695 1.00 78.69 259 GLY A O 1
ATOM 1868 N N . VAL A 1 260 ? 0.317 4.451 -8.276 1.00 80.00 260 VAL A N 1
ATOM 1869 C CA . VAL A 1 260 ? 0.699 3.681 -7.079 1.00 80.00 260 VAL A CA 1
ATOM 1870 C C . VAL A 1 260 ? 0.706 4.592 -5.848 1.00 80.00 260 VAL A C 1
ATOM 1872 O O . VAL A 1 260 ? 1.115 5.750 -5.948 1.00 80.00 260 VAL A O 1
ATOM 1875 N N . ARG A 1 261 ? 0.305 4.069 -4.681 1.00 78.75 261 ARG A N 1
ATOM 1876 C CA . ARG A 1 261 ? 0.378 4.773 -3.387 1.00 78.75 261 ARG A CA 1
ATOM 1877 C C . ARG A 1 261 ? 1.279 4.070 -2.375 1.00 78.75 261 ARG A C 1
ATOM 1879 O O . ARG A 1 261 ? 1.579 2.882 -2.481 1.00 78.75 261 ARG A O 1
ATOM 1886 N N . GLY A 1 262 ? 1.726 4.833 -1.378 1.00 71.75 262 GLY A N 1
ATOM 1887 C CA . GLY A 1 262 ? 2.418 4.297 -0.207 1.00 71.75 262 GLY A CA 1
ATOM 1888 C C . GLY A 1 262 ? 1.443 3.692 0.808 1.00 71.75 262 GLY A C 1
ATOM 1889 O O . GLY A 1 262 ? 0.403 4.274 1.089 1.00 71.75 262 GLY A O 1
ATOM 1890 N N . VAL A 1 263 ? 1.816 2.544 1.379 1.00 66.00 263 VAL A N 1
ATOM 1891 C CA . VAL A 1 263 ? 1.018 1.765 2.358 1.00 66.00 263 VAL A CA 1
ATOM 1892 C C . VAL A 1 263 ? 1.756 1.637 3.703 1.00 66.00 263 VAL A C 1
ATOM 1894 O O . VAL A 1 263 ? 1.337 0.933 4.612 1.00 66.00 263 VAL A O 1
ATOM 1897 N N . GLY A 1 264 ? 2.942 2.244 3.805 1.00 61.34 264 GLY A N 1
ATOM 1898 C CA . GLY A 1 264 ? 3.991 1.819 4.727 1.00 61.34 264 GLY A CA 1
ATOM 1899 C C . GLY A 1 264 ? 3.695 2.070 6.204 1.00 61.34 264 GLY A C 1
ATOM 1900 O O . GLY A 1 264 ? 3.656 1.115 6.975 1.00 61.34 264 GLY A O 1
ATOM 1901 N N . GLN A 1 265 ? 3.569 3.338 6.604 1.00 59.28 265 GLN A N 1
ATOM 1902 C CA . GLN A 1 265 ? 3.610 3.740 8.021 1.00 59.28 265 GLN A CA 1
ATOM 1903 C C . GLN A 1 265 ? 2.248 4.177 8.572 1.00 59.28 265 GLN A C 1
ATOM 1905 O O . GLN A 1 265 ? 1.974 3.992 9.755 1.00 59.28 265 GLN A O 1
ATOM 1910 N N . ILE A 1 266 ? 1.359 4.699 7.725 1.00 62.94 266 ILE A N 1
ATOM 1911 C CA . ILE A 1 266 ? 0.014 5.135 8.137 1.00 62.94 266 ILE A CA 1
ATOM 1912 C C . ILE A 1 266 ? -0.877 3.994 8.619 1.00 62.94 266 ILE A C 1
ATOM 1914 O O . ILE A 1 266 ? -1.794 4.182 9.417 1.00 62.94 266 ILE A O 1
ATOM 1918 N N . ALA A 1 267 ? -0.588 2.799 8.123 1.00 60.50 267 ALA A N 1
ATOM 1919 C CA . ALA A 1 267 ? -1.457 1.650 8.180 1.00 60.50 267 ALA A CA 1
ATOM 1920 C C . ALA A 1 267 ? -1.660 1.136 9.625 1.00 60.50 267 ALA A C 1
ATOM 1922 O O . ALA A 1 267 ? -2.690 0.526 9.909 1.00 60.50 267 ALA A O 1
ATOM 1923 N N . ALA A 1 268 ? -0.736 1.392 10.561 1.00 66.81 268 ALA A N 1
ATOM 1924 C CA . ALA A 1 268 ? -0.858 0.941 11.955 1.00 66.81 268 ALA A CA 1
ATOM 1925 C C . ALA A 1 268 ? -1.783 1.822 12.821 1.00 66.81 268 ALA A C 1
ATOM 1927 O O . ALA A 1 268 ? -2.416 1.341 13.763 1.00 66.81 268 ALA A O 1
ATOM 1928 N N . LEU A 1 269 ? -1.897 3.114 12.493 1.00 81.94 269 LEU A N 1
ATOM 1929 C CA . LEU A 1 269 ? -2.675 4.091 13.263 1.00 81.94 269 LEU A CA 1
ATOM 1930 C C . LEU A 1 269 ? -4.187 3.806 13.349 1.00 81.94 269 LEU A C 1
ATOM 1932 O O . LEU A 1 269 ? -4.738 3.925 14.448 1.00 81.94 269 LEU A O 1
ATOM 1936 N N . PRO A 1 270 ? -4.895 3.424 12.263 1.00 89.19 270 PRO A N 1
ATOM 1937 C CA . PRO A 1 270 ? -6.326 3.153 12.354 1.00 89.19 270 PRO A CA 1
ATOM 1938 C C . PRO A 1 270 ? -6.615 1.933 13.237 1.00 89.19 270 PRO A C 1
ATOM 1940 O O . PRO A 1 270 ? -7.651 1.908 13.895 1.00 89.19 270 PRO A O 1
ATOM 1943 N N . GLY A 1 271 ? -5.693 0.971 13.343 1.00 90.44 271 GLY A N 1
ATOM 1944 C CA . GLY A 1 271 ? -5.859 -0.182 14.227 1.00 90.44 271 GLY A CA 1
ATOM 1945 C C . GLY A 1 271 ? -6.001 0.221 15.697 1.00 90.44 271 GLY A C 1
ATOM 1946 O O . GLY A 1 271 ? -6.933 -0.212 16.371 1.00 90.44 271 GLY A O 1
ATOM 1947 N N . LEU A 1 272 ? -5.155 1.137 16.181 1.00 91.56 272 LEU A N 1
ATOM 1948 C CA . LEU A 1 272 ? -5.223 1.647 17.558 1.00 91.56 272 LEU A CA 1
ATOM 1949 C C . LEU A 1 272 ? -6.554 2.344 17.865 1.00 91.56 272 LEU A C 1
ATOM 1951 O O . LEU A 1 272 ? -7.171 2.089 18.901 1.00 91.56 272 LEU A O 1
ATOM 1955 N N . GLY A 1 273 ? -7.014 3.209 16.956 1.00 92.94 273 GLY A N 1
ATOM 1956 C CA . GLY A 1 273 ? -8.286 3.916 17.119 1.00 92.94 273 GLY A CA 1
ATOM 1957 C C . GLY A 1 273 ? -9.496 2.979 17.044 1.00 92.94 273 GLY A C 1
ATOM 1958 O O . GLY A 1 273 ? -10.462 3.152 17.790 1.00 92.94 273 GLY A O 1
ATOM 1959 N N . ALA A 1 274 ? -9.445 1.966 16.173 1.00 95.19 274 ALA A N 1
ATOM 1960 C CA . ALA A 1 274 ? -10.487 0.950 16.078 1.00 95.19 274 ALA A CA 1
ATOM 1961 C C . ALA A 1 274 ? -10.550 0.122 17.367 1.00 95.19 274 ALA A C 1
ATOM 1963 O O . ALA A 1 274 ? -11.630 -0.030 17.935 1.00 95.19 274 ALA A O 1
ATOM 1964 N N . LEU A 1 275 ? -9.403 -0.318 17.889 1.00 94.69 275 LEU A N 1
ATOM 1965 C CA . LEU A 1 275 ? -9.326 -1.059 19.145 1.00 94.69 275 LEU A CA 1
ATOM 1966 C C . LEU A 1 275 ? -9.849 -0.243 20.335 1.00 94.69 275 LEU A C 1
ATOM 1968 O O . LEU A 1 275 ? -10.671 -0.730 21.110 1.00 94.69 275 LEU A O 1
ATOM 1972 N N . GLN A 1 276 ? -9.442 1.025 20.450 1.00 94.12 276 GLN A N 1
ATOM 1973 C CA 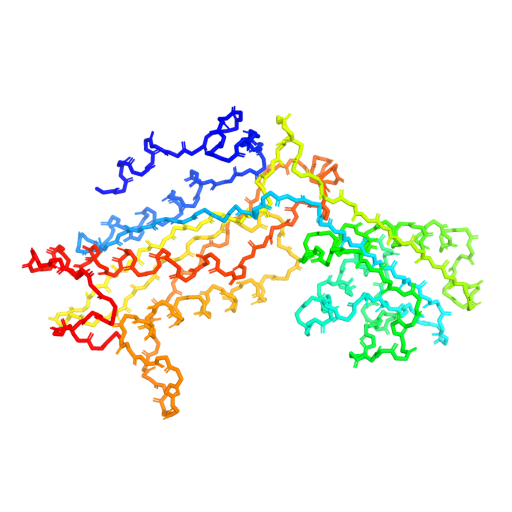. GLN A 1 276 ? -9.957 1.929 21.482 1.00 94.12 276 GLN A CA 1
ATOM 1974 C C . GLN A 1 276 ? -11.484 2.074 21.392 1.00 94.12 276 GLN A C 1
ATOM 1976 O O . GLN A 1 276 ? -12.170 2.027 22.412 1.00 94.12 276 GLN A O 1
ATOM 1981 N N . GLY A 1 277 ? -12.029 2.222 20.180 1.00 95.12 277 GLY A N 1
ATOM 1982 C CA . GLY A 1 277 ? -13.473 2.318 19.963 1.00 95.12 277 GLY A CA 1
ATOM 1983 C C . GLY A 1 277 ? -14.231 1.041 20.338 1.00 95.12 277 GLY A C 1
ATOM 1984 O O . GLY A 1 277 ? -15.340 1.126 20.864 1.00 95.12 277 GLY A O 1
ATOM 1985 N N . ALA A 1 278 ? -13.634 -0.127 20.098 1.00 95.94 278 ALA A N 1
ATOM 1986 C CA . ALA A 1 278 ? -14.178 -1.421 20.503 1.00 95.94 278 ALA A CA 1
ATOM 1987 C C . ALA A 1 278 ? -14.204 -1.556 22.032 1.00 95.94 278 ALA A C 1
ATOM 1989 O O . ALA A 1 278 ? -15.231 -1.907 22.612 1.00 95.94 278 ALA A O 1
ATOM 1990 N N . TYR A 1 279 ? -13.108 -1.190 22.697 1.00 95.94 279 TYR A N 1
ATOM 1991 C CA . TYR A 1 279 ? -13.043 -1.161 24.155 1.00 95.94 279 TYR A CA 1
ATOM 1992 C C . TYR A 1 279 ? -14.061 -0.198 24.768 1.00 95.94 279 TYR A C 1
ATOM 1994 O O . TYR A 1 279 ? -14.801 -0.589 25.667 1.00 95.94 279 TYR A O 1
ATOM 2002 N N . LEU A 1 280 ? -14.171 1.019 24.227 1.00 95.12 280 LEU A N 1
ATOM 2003 C CA . LEU A 1 280 ? -15.148 2.005 24.684 1.00 95.12 280 LEU A CA 1
ATOM 2004 C C . LEU A 1 280 ? -16.587 1.485 24.571 1.00 95.12 280 LEU A C 1
ATOM 2006 O O . LEU A 1 280 ? -17.386 1.703 25.475 1.00 95.12 280 LEU A O 1
ATOM 2010 N N . LYS A 1 281 ? -16.928 0.783 23.484 1.00 95.00 281 LYS A N 1
ATOM 2011 C CA . LYS A 1 281 ? -18.252 0.162 23.326 1.00 95.00 281 LYS A CA 1
ATOM 2012 C C . LYS A 1 281 ? -18.496 -0.979 24.311 1.00 95.00 281 LYS A C 1
ATOM 2014 O O . LYS A 1 281 ? -19.633 -1.169 24.730 1.00 95.00 281 LYS A O 1
ATOM 2019 N N . ARG A 1 282 ? -17.454 -1.743 24.643 1.00 94.50 282 ARG A N 1
ATOM 2020 C CA . ARG A 1 282 ? -17.546 -2.897 25.542 1.00 94.50 282 ARG A CA 1
ATOM 2021 C C . ARG A 1 282 ? -17.829 -2.483 26.983 1.00 94.50 282 ARG A C 1
ATOM 2023 O O . ARG A 1 282 ? -18.651 -3.119 27.629 1.00 94.50 282 ARG A O 1
ATOM 2030 N N . ASP A 1 283 ? -17.130 -1.471 27.498 1.00 94.00 283 ASP A N 1
ATOM 2031 C CA . ASP A 1 283 ? -17.184 -1.151 28.933 1.00 94.00 283 ASP A CA 1
ATOM 2032 C C . ASP A 1 283 ? -17.264 0.341 29.282 1.00 94.00 283 ASP A C 1
ATOM 2034 O O . ASP A 1 283 ? -17.213 0.700 30.457 1.00 94.00 283 ASP A O 1
ATOM 2038 N N . GLY A 1 284 ? -17.380 1.224 28.290 1.00 93.62 284 GLY A N 1
ATOM 2039 C CA . GLY A 1 284 ? -17.488 2.666 28.511 1.00 93.62 284 GLY A CA 1
ATOM 2040 C C . GLY A 1 284 ? -16.188 3.350 28.948 1.00 93.62 284 GLY A C 1
ATOM 2041 O O . GLY A 1 284 ? -16.213 4.548 29.231 1.00 93.62 284 GLY A O 1
ATOM 2042 N N . ARG A 1 285 ? -15.045 2.646 28.999 1.00 91.75 285 ARG A N 1
ATOM 2043 C CA . ARG A 1 285 ? -13.775 3.207 29.494 1.00 91.75 285 ARG A CA 1
ATOM 2044 C C . ARG A 1 285 ? -12.842 3.594 28.347 1.00 91.75 285 ARG A C 1
ATOM 2046 O O . ARG A 1 285 ? -12.488 2.780 27.495 1.00 91.75 285 ARG A O 1
ATOM 2053 N N . LEU A 1 286 ? -12.379 4.841 28.355 1.00 89.69 286 LEU A N 1
ATOM 2054 C CA . LEU A 1 286 ? -11.398 5.336 27.389 1.00 89.69 286 LEU A CA 1
ATOM 2055 C C . LEU A 1 286 ? -9.980 4.863 27.735 1.00 89.69 286 LEU A C 1
ATOM 2057 O O . LEU A 1 286 ? -9.565 4.920 28.890 1.00 89.69 286 LEU A O 1
ATOM 2061 N N . CYS A 1 287 ? -9.215 4.466 26.718 1.00 88.94 287 CYS A N 1
ATOM 2062 C CA . CYS A 1 287 ? -7.777 4.223 26.841 1.00 88.94 287 CYS A CA 1
ATOM 2063 C C . CYS A 1 287 ? -7.017 5.485 26.412 1.00 88.94 287 CYS A C 1
ATOM 2065 O O . CYS A 1 287 ? -6.935 5.758 25.219 1.00 88.94 287 CYS A O 1
ATOM 2067 N N . LEU A 1 288 ? -6.496 6.274 27.354 1.00 89.44 288 LEU A N 1
ATOM 2068 C CA . LEU A 1 288 ? -5.906 7.596 27.066 1.00 89.44 288 LEU A CA 1
ATOM 2069 C C . LEU A 1 288 ? -4.376 7.589 26.903 1.00 89.44 288 LEU A C 1
ATOM 2071 O O . LEU A 1 288 ? -3.782 8.628 26.636 1.00 89.44 288 LEU A O 1
ATOM 2075 N N . SER A 1 289 ? -3.738 6.432 27.054 1.00 90.50 289 SER A N 1
ATOM 2076 C CA . SER A 1 289 ? -2.290 6.253 26.940 1.00 90.50 289 SER A CA 1
ATOM 2077 C C . SER A 1 289 ? -1.973 4.955 26.210 1.00 90.50 289 SER A C 1
ATOM 2079 O O . SER A 1 289 ? -2.758 4.012 26.278 1.00 90.50 289 SER A O 1
ATOM 2081 N N . LEU A 1 290 ? -0.811 4.895 25.557 1.00 88.81 290 LEU A N 1
ATOM 2082 C CA . LEU A 1 290 ? -0.206 3.637 25.128 1.00 88.81 290 LEU A CA 1
ATOM 2083 C C . LEU A 1 290 ? 0.838 3.190 26.168 1.00 88.81 290 LEU A C 1
ATOM 2085 O O . LEU A 1 290 ? 1.574 4.044 26.666 1.00 88.81 290 LEU A O 1
ATOM 2089 N N . PRO A 1 291 ? 0.928 1.886 26.481 1.00 92.06 291 PRO A N 1
ATOM 2090 C CA . PRO A 1 291 ? -0.007 0.834 26.073 1.00 92.06 291 PRO A CA 1
ATOM 2091 C C . PRO A 1 291 ? -1.386 0.990 26.736 1.00 92.06 291 PRO A C 1
ATOM 2093 O O . PRO A 1 291 ? -1.545 1.745 27.698 1.00 92.06 291 PRO A O 1
ATOM 2096 N N . PHE A 1 292 ? -2.393 0.275 26.229 1.00 91.81 292 PHE A N 1
ATOM 2097 C CA . PHE A 1 292 ? -3.749 0.259 26.783 1.00 91.81 292 PHE A CA 1
ATOM 2098 C C . PHE A 1 292 ? -3.781 -0.532 28.102 1.00 91.81 292 PHE A C 1
ATOM 2100 O O . PHE A 1 292 ? -4.175 -1.696 28.153 1.00 91.81 292 PHE A O 1
ATOM 2107 N N . THR A 1 293 ? -3.342 0.106 29.187 1.00 85.56 293 THR A N 1
ATOM 2108 C CA . THR A 1 293 ? -3.235 -0.503 30.519 1.00 85.56 293 THR A CA 1
ATOM 2109 C C . THR A 1 293 ? -4.579 -1.030 31.031 1.00 85.56 293 THR A C 1
ATOM 2111 O O . THR A 1 293 ? -5.633 -0.421 30.844 1.00 85.56 293 THR A O 1
ATOM 2114 N N . GLY A 1 294 ? -4.554 -2.198 31.681 1.00 82.94 294 GLY A N 1
ATOM 2115 C CA . GLY A 1 294 ? -5.761 -2.847 32.210 1.00 82.94 294 GLY A CA 1
ATOM 2116 C C . GLY A 1 294 ? -6.686 -3.448 31.144 1.00 82.94 294 GLY A C 1
ATOM 2117 O O . GLY A 1 294 ? -7.811 -3.831 31.466 1.00 82.94 294 GLY A O 1
ATOM 2118 N N . ARG A 1 295 ? -6.235 -3.532 29.887 1.00 85.94 295 ARG A N 1
ATOM 2119 C CA . ARG A 1 295 ? -6.907 -4.272 28.816 1.00 85.94 295 ARG A CA 1
ATOM 2120 C C . ARG A 1 295 ? -6.263 -5.647 28.623 1.00 85.94 295 ARG A C 1
ATOM 2122 O O . ARG A 1 295 ? -5.067 -5.783 28.886 1.00 85.94 295 ARG A O 1
ATOM 2129 N N . PRO A 1 296 ? -7.022 -6.657 28.163 1.00 81.12 296 PRO A N 1
ATOM 2130 C CA . PRO A 1 296 ? -6.427 -7.890 27.669 1.00 81.12 296 PRO A CA 1
ATOM 2131 C C . PRO A 1 296 ? -5.387 -7.572 26.596 1.00 81.12 296 PRO A C 1
ATOM 2133 O O . PRO A 1 296 ? -5.576 -6.649 25.796 1.00 81.12 296 PRO A O 1
ATOM 2136 N N . ALA A 1 297 ? -4.295 -8.335 26.581 1.00 69.06 297 ALA A N 1
ATOM 2137 C CA . ALA A 1 297 ? -3.411 -8.308 25.431 1.00 69.06 297 ALA A CA 1
ATOM 2138 C C . ALA A 1 297 ? -4.228 -8.745 24.195 1.00 69.06 297 ALA A C 1
ATOM 2140 O O . ALA A 1 297 ? -4.973 -9.728 24.301 1.00 69.06 297 ALA A O 1
ATOM 2141 N N . PRO A 1 298 ? -4.170 -7.978 23.094 1.00 61.28 298 PRO A N 1
ATOM 2142 C CA . PRO A 1 298 ? -4.836 -8.321 21.848 1.00 61.28 298 PRO A CA 1
ATOM 2143 C C . PRO A 1 298 ? -4.341 -9.644 21.270 1.00 61.28 298 PRO A C 1
ATOM 2145 O O . PRO A 1 298 ? -3.149 -9.978 21.468 1.00 61.28 298 PRO A O 1
#

Foldseek 3Di:
DLVVPLVPDFDFQDADPQAATAHLLADQNVQSVQCVVVCVVFVLKFKFKFADFDDADKAKWKWKWAQAPQATEIATPLVAQDVVLQVLLLLLLCVLLVNDSVRYGHDHRDCVRNPPHDDPHHHYNQQNLLQSNQQSNVNNVVCVVQVGSVSRHGPMGMGMGMDHPDRHHNRRQAKMKMKMFHADPQLETAEMEIEIEFADDSDPVVLVVQLQVLLVLLLCFLQVCVVPDDDDDDRHHYHYHYDYGPDDQVVLVVDGSSGGHDSHHRNNVRNNSRSQSSVCSVPVDGQPDIRSPPGPRD